Protein AF-A0A0D2LRE1-F1 (afdb_monomer_lite)

InterPro domains:
  IPR004713 Calcium/proton exchanger [PTHR31503] (77-228)
  IPR004837 Sodium/calcium exchanger membrane region [PF01699] (105-220)
  IPR044880 NCX, central ion-binding domain superfamily [G3DSA:1.20.1420.30] (133-229)

Organism: NCBI:txid145388

Radius of gyration: 28.8 Å; chains: 1; bounding box: 74×48×100 Å

Foldseek 3Di:
DPVVVVVVVVVVVVVVVVVVVVPDPDDDDDDDDDDDDDDDDDDDDDDDDDDDDDDDDDDDPDDDDPDPCVVVVLVCLQVVDPLNVLCVLVVVLVVCVVVVVDDVSNVVSVVSNVVSVLVSQLVVLCVVLVVPDPPVSVVSCVDSNCVVLVVVLVVCVVVVNVVVNVVVVVVVLCCVVCVVVVVCCVVVVVVDVDDDDDPVVVVVVVVVSVVVVCVVCVVVVVVVVVVPPPPVPPPPPPD

pLDDT: mean 72.5, std 24.4, range [23.73, 97.69]

Sequence (239 aa):
MSRRAEVATRSKAAAIHEMLVAKTPGRASLDGPERESLLPDASFESSRRDGGGGGGGSGGGGKWIAPASDLAGSWTILRSSWLNLLIFAAPLGLAAESLGWGPSATFVLNLCALVPLALLLGCVTEDLSLRLGQIVGGLLNATFGNVVEIILSIAALQKGLYQVVSTSLLGSVLSNMLMVLGMSFFLGGIKFKTLRFNSLASQSSVSLLLLSAISIVLPTAALHLSMGGPDAEHLSNDK

Structure (mmCIF, N/CA/C/O backbone):
data_AF-A0A0D2LRE1-F1
#
_entry.id   AF-A0A0D2LRE1-F1
#
loop_
_atom_site.group_PDB
_atom_site.id
_atom_site.type_symbol
_atom_site.label_atom_id
_atom_site.label_alt_id
_atom_site.label_comp_id
_atom_site.label_asym_id
_atom_site.label_entity_id
_atom_site.label_seq_id
_atom_site.pdbx_PDB_ins_code
_atom_site.Cartn_x
_atom_site.Cartn_y
_atom_site.Cartn_z
_atom_site.occupancy
_atom_site.B_iso_or_equiv
_atom_site.auth_seq_id
_atom_site.auth_comp_id
_atom_site.auth_asym_id
_atom_site.auth_atom_id
_atom_site.pdbx_PDB_model_num
ATOM 1 N N . MET A 1 1 ? -21.643 0.730 -48.386 1.00 54.06 1 MET A N 1
ATOM 2 C CA . MET A 1 1 ? -20.894 1.261 -47.219 1.00 54.06 1 MET A CA 1
ATOM 3 C C . MET A 1 1 ? -20.015 0.235 -46.481 1.00 54.06 1 MET A C 1
ATOM 5 O O . MET A 1 1 ? -19.292 0.643 -45.588 1.00 54.06 1 MET A O 1
ATOM 9 N N . SER A 1 2 ? -19.971 -1.051 -46.867 1.00 58.06 2 SER A N 1
ATOM 10 C CA . SER A 1 2 ? -19.213 -2.082 -46.122 1.00 58.06 2 SER A CA 1
ATOM 11 C C . SER A 1 2 ? -17.733 -2.253 -46.547 1.00 58.06 2 SER A C 1
ATOM 13 O O . SER A 1 2 ? -16.886 -2.551 -45.714 1.00 58.06 2 SER A O 1
ATOM 15 N N . ARG A 1 3 ? -17.353 -1.932 -47.796 1.00 46.12 3 ARG A N 1
ATOM 16 C CA . ARG A 1 3 ? -15.976 -2.164 -48.297 1.00 46.12 3 ARG A CA 1
ATOM 17 C C . ARG A 1 3 ? -14.900 -1.176 -47.811 1.00 46.12 3 ARG A C 1
ATOM 19 O O . ARG A 1 3 ? -13.722 -1.486 -47.905 1.00 46.12 3 ARG A O 1
ATOM 26 N N . ARG A 1 4 ? -15.261 0.005 -47.288 1.00 46.66 4 ARG A N 1
ATOM 27 C CA . ARG A 1 4 ? -14.275 0.994 -46.787 1.00 46.66 4 ARG A CA 1
ATOM 28 C C . ARG A 1 4 ? -13.833 0.732 -45.340 1.00 46.66 4 ARG A C 1
ATOM 30 O O . ARG A 1 4 ? -12.699 1.045 -44.998 1.00 46.66 4 ARG A O 1
ATOM 37 N N . ALA A 1 5 ? -14.688 0.119 -44.520 1.00 46.44 5 ALA A N 1
ATOM 38 C CA . ALA A 1 5 ? -14.347 -0.242 -43.142 1.00 46.44 5 ALA A CA 1
ATOM 39 C C . ALA A 1 5 ? -13.385 -1.444 -43.078 1.00 46.44 5 ALA A C 1
ATOM 41 O O . ALA A 1 5 ? -12.496 -1.477 -42.228 1.00 46.44 5 ALA A O 1
ATOM 42 N N . GLU A 1 6 ? -13.512 -2.384 -44.020 1.00 48.62 6 GLU A N 1
ATOM 43 C CA . GLU A 1 6 ? -12.670 -3.585 -44.098 1.00 48.62 6 GLU A CA 1
ATOM 44 C C . GLU A 1 6 ? -11.233 -3.274 -44.569 1.00 48.62 6 GLU A C 1
ATOM 46 O O . GLU A 1 6 ? -10.265 -3.872 -44.102 1.00 48.62 6 GLU A O 1
ATOM 51 N N . VAL A 1 7 ? -11.062 -2.269 -45.437 1.00 54.00 7 VAL A N 1
ATOM 52 C CA . VAL A 1 7 ?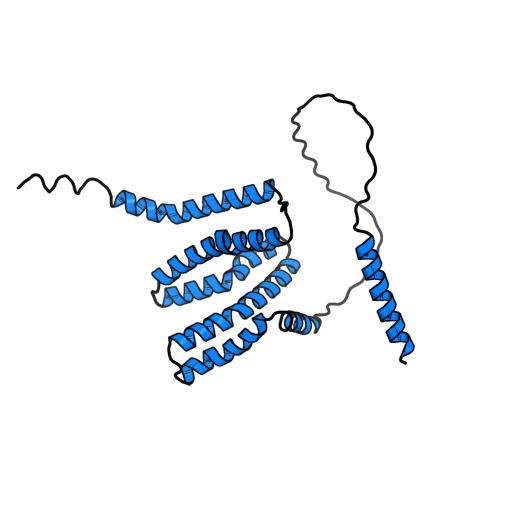 -9.735 -1.828 -45.910 1.00 54.00 7 VAL A CA 1
ATOM 53 C C . VAL A 1 7 ? -8.958 -1.093 -44.806 1.00 54.00 7 VAL A C 1
ATOM 55 O O . VAL A 1 7 ? -7.748 -1.279 -44.673 1.00 54.00 7 VAL A O 1
ATOM 58 N N . ALA A 1 8 ? -9.642 -0.334 -43.942 1.00 48.78 8 ALA A N 1
ATOM 59 C CA . ALA A 1 8 ? -9.010 0.364 -42.818 1.00 48.78 8 ALA A CA 1
ATOM 60 C C . ALA A 1 8 ? -8.568 -0.583 -41.684 1.00 48.78 8 ALA A C 1
ATOM 62 O O . ALA A 1 8 ? -7.551 -0.340 -41.032 1.00 48.78 8 ALA A O 1
ATOM 63 N N . THR A 1 9 ? -9.292 -1.686 -41.461 1.00 52.41 9 THR A N 1
ATOM 64 C CA . THR A 1 9 ? -8.921 -2.707 -40.462 1.00 52.41 9 THR A CA 1
ATOM 65 C C . THR A 1 9 ? -7.754 -3.572 -40.938 1.00 52.41 9 THR A C 1
ATOM 67 O O . THR A 1 9 ? -6.845 -3.843 -40.153 1.00 52.41 9 THR A O 1
ATOM 70 N N . ARG A 1 10 ? -7.698 -3.916 -42.233 1.00 53.25 10 ARG A N 1
ATOM 71 C CA . ARG A 1 10 ? -6.556 -4.646 -42.817 1.00 53.25 10 ARG A CA 1
ATOM 72 C C . ARG A 1 10 ? -5.263 -3.822 -42.827 1.00 53.25 10 ARG A C 1
ATOM 74 O O . ARG A 1 10 ? -4.203 -4.361 -42.524 1.00 53.25 10 ARG A O 1
ATOM 81 N N . SER A 1 11 ? -5.349 -2.512 -43.075 1.00 47.56 11 SER A N 1
ATOM 82 C CA . SER A 1 11 ? -4.177 -1.621 -43.056 1.00 47.56 11 SER A CA 1
ATOM 83 C C . SER A 1 11 ? -3.563 -1.460 -41.660 1.00 47.56 11 SER A C 1
ATOM 85 O O . SER A 1 11 ? -2.346 -1.336 -41.546 1.00 47.56 11 SER A O 1
ATOM 87 N N . LYS A 1 12 ? -4.376 -1.495 -40.592 1.00 51.44 12 LYS A N 1
ATOM 88 C CA . LYS A 1 12 ? -3.869 -1.448 -39.209 1.00 51.44 12 LYS A CA 1
ATOM 89 C C . LYS A 1 12 ? -3.231 -2.769 -38.770 1.00 51.44 12 LYS A C 1
ATOM 91 O O . LYS A 1 12 ? -2.223 -2.738 -38.075 1.00 51.44 12 LYS A O 1
ATOM 96 N N . ALA A 1 13 ? -3.764 -3.913 -39.203 1.00 50.19 13 ALA A N 1
ATOM 97 C CA . ALA A 1 13 ? -3.186 -5.222 -38.885 1.00 50.19 13 ALA A CA 1
ATOM 98 C C . ALA A 1 13 ? -1.820 -5.449 -39.567 1.00 50.19 13 ALA A C 1
ATOM 100 O O . ALA A 1 13 ? -0.909 -5.990 -38.943 1.00 50.19 13 ALA A O 1
ATOM 101 N N . ALA A 1 14 ? -1.646 -4.971 -40.806 1.00 51.38 14 ALA A N 1
ATOM 102 C CA . ALA A 1 14 ? -0.373 -5.060 -41.527 1.00 51.38 14 ALA A CA 1
ATOM 103 C C . ALA A 1 14 ? 0.741 -4.211 -40.880 1.00 51.38 14 ALA A C 1
ATOM 105 O O . ALA A 1 14 ? 1.868 -4.681 -40.742 1.00 51.38 14 ALA A O 1
ATOM 106 N N . ALA A 1 15 ? 0.413 -3.005 -40.399 1.00 53.16 15 ALA A N 1
ATOM 107 C CA . ALA A 1 15 ? 1.371 -2.132 -39.714 1.00 53.16 15 ALA A CA 1
ATOM 108 C C . ALA A 1 15 ? 1.849 -2.711 -38.367 1.00 53.16 15 ALA A C 1
ATOM 110 O O . ALA A 1 15 ? 3.010 -2.555 -37.994 1.00 53.16 15 ALA A O 1
ATOM 111 N N . ILE A 1 16 ? 0.975 -3.429 -37.653 1.00 55.78 16 ILE A N 1
ATOM 112 C CA . ILE A 1 16 ? 1.329 -4.084 -36.385 1.00 55.78 16 ILE A CA 1
ATOM 113 C C . ILE A 1 16 ? 2.232 -5.305 -36.631 1.00 55.78 16 ILE A C 1
ATOM 115 O O . ILE A 1 16 ? 3.150 -5.546 -35.849 1.00 55.78 16 ILE A O 1
ATOM 119 N N . HIS A 1 17 ? 2.034 -6.039 -37.732 1.00 58.31 17 HIS A N 1
ATOM 120 C CA . HIS A 1 17 ? 2.893 -7.170 -38.093 1.00 58.31 17 HIS A CA 1
ATOM 121 C C . HIS A 1 17 ? 4.302 -6.723 -38.529 1.00 58.31 17 HIS A C 1
ATOM 123 O O . HIS A 1 17 ? 5.285 -7.327 -38.107 1.00 58.31 17 HIS A O 1
ATOM 129 N N . GLU A 1 18 ? 4.434 -5.629 -39.291 1.00 55.00 18 GLU A N 1
ATOM 130 C CA . GLU A 1 18 ? 5.750 -5.060 -39.637 1.00 55.00 18 GLU A CA 1
ATOM 131 C C . GLU A 1 18 ? 6.514 -4.528 -38.414 1.00 55.00 18 GLU A C 1
ATOM 133 O O . GLU A 1 18 ? 7.716 -4.773 -38.288 1.00 55.00 18 GLU A O 1
ATOM 138 N N . MET A 1 19 ? 5.833 -3.886 -37.455 1.00 50.91 19 MET A N 1
ATOM 139 C CA . MET A 1 19 ? 6.476 -3.444 -36.206 1.00 50.91 19 MET A CA 1
ATOM 140 C C . MET A 1 19 ? 6.938 -4.615 -35.322 1.00 50.91 19 MET A C 1
ATOM 142 O O . MET A 1 19 ? 7.901 -4.464 -34.569 1.00 50.91 19 MET A O 1
ATOM 146 N N . LEU A 1 20 ? 6.288 -5.780 -35.420 1.00 47.41 20 LEU A N 1
ATOM 147 C CA . LEU A 1 20 ? 6.675 -7.000 -34.701 1.00 47.41 20 LEU A CA 1
ATOM 148 C C . LEU A 1 20 ? 7.864 -7.727 -35.350 1.00 47.41 20 LEU A C 1
ATOM 150 O O . LEU A 1 20 ? 8.648 -8.347 -34.635 1.00 47.41 20 LEU A O 1
ATOM 154 N N . VAL A 1 21 ? 8.051 -7.608 -36.669 1.00 50.78 21 VAL A N 1
ATOM 155 C CA . VAL A 1 21 ? 9.192 -8.202 -37.394 1.00 50.78 21 VAL A CA 1
ATOM 156 C C . VAL A 1 21 ? 10.445 -7.315 -37.319 1.00 50.78 21 VAL A C 1
ATOM 158 O O . VAL A 1 21 ? 11.560 -7.830 -37.209 1.00 50.78 21 VAL A O 1
ATOM 161 N N . ALA A 1 22 ? 10.285 -5.987 -37.264 1.00 45.03 22 ALA A N 1
ATOM 162 C CA . ALA A 1 22 ? 11.393 -5.026 -37.221 1.00 45.03 22 ALA A CA 1
ATOM 163 C C . ALA A 1 22 ? 12.198 -5.009 -35.900 1.00 45.03 22 ALA A C 1
ATOM 165 O O . ALA A 1 22 ? 13.202 -4.303 -35.803 1.00 45.03 22 ALA A O 1
ATOM 166 N N . LYS A 1 23 ? 11.807 -5.789 -34.880 1.00 47.09 23 LYS A N 1
ATOM 167 C CA . LYS A 1 23 ? 12.529 -5.888 -33.597 1.00 47.09 23 LYS A CA 1
ATOM 168 C C . LYS A 1 23 ? 13.187 -7.249 -33.385 1.00 47.09 23 LYS A C 1
ATOM 170 O O . LYS A 1 23 ? 13.091 -7.845 -32.317 1.00 47.09 23 LYS A O 1
ATOM 175 N N . THR A 1 24 ? 13.915 -7.700 -34.400 1.00 37.12 24 THR A N 1
ATOM 176 C CA . THR A 1 24 ? 14.870 -8.805 -34.275 1.00 37.12 24 THR A CA 1
ATOM 177 C C . THR A 1 24 ? 16.264 -8.234 -34.538 1.00 37.12 24 THR A C 1
ATOM 179 O O . THR A 1 24 ? 16.557 -7.914 -35.688 1.00 37.12 24 THR A O 1
ATOM 182 N N . PRO A 1 25 ? 17.128 -8.019 -33.525 1.00 38.75 25 PRO A N 1
ATOM 183 C CA . PRO A 1 25 ? 18.484 -7.559 -33.794 1.00 38.75 25 PRO A CA 1
ATOM 184 C C . PRO A 1 25 ? 19.226 -8.667 -34.546 1.00 38.75 25 PRO A C 1
ATOM 186 O O . PRO A 1 25 ? 19.403 -9.778 -34.041 1.00 38.75 25 PRO A O 1
ATOM 189 N N . GLY A 1 26 ? 19.592 -8.363 -35.790 1.00 34.22 26 GLY A N 1
ATOM 190 C CA . GLY A 1 26 ? 20.323 -9.253 -36.675 1.00 34.22 26 GLY A CA 1
ATOM 191 C C . GLY A 1 26 ? 21.676 -9.646 -36.090 1.00 34.22 26 GLY A C 1
ATOM 192 O O . GLY A 1 26 ? 22.447 -8.810 -35.623 1.00 34.22 26 GLY A O 1
ATOM 193 N N . ARG A 1 27 ? 21.952 -10.950 -36.153 1.00 37.53 27 ARG A N 1
ATOM 194 C CA . ARG A 1 27 ? 23.297 -11.525 -36.127 1.00 37.53 27 ARG A CA 1
ATOM 195 C C . ARG A 1 27 ? 24.083 -11.025 -37.346 1.00 37.53 27 ARG A C 1
ATOM 197 O O . ARG A 1 27 ? 23.666 -11.286 -38.469 1.00 37.53 27 ARG A O 1
ATOM 204 N N . ALA A 1 28 ? 25.231 -10.406 -37.107 1.00 36.97 28 ALA A N 1
ATOM 205 C CA . ALA A 1 28 ? 26.373 -10.335 -38.022 1.00 36.97 28 ALA A CA 1
ATOM 206 C C . ALA A 1 28 ? 27.621 -10.312 -37.119 1.00 36.97 28 ALA A C 1
ATOM 208 O O . ALA A 1 28 ? 27.730 -9.445 -36.260 1.00 36.97 28 ALA A O 1
ATOM 209 N N . SER A 1 29 ? 28.324 -11.436 -36.987 1.00 32.97 29 SER A N 1
ATOM 210 C CA . SER A 1 29 ? 29.510 -11.829 -37.771 1.00 32.97 29 SER A CA 1
ATOM 211 C C . SER A 1 29 ? 30.800 -11.405 -37.062 1.00 32.97 29 SER A C 1
ATOM 213 O O . SER A 1 29 ? 31.006 -10.239 -36.750 1.00 32.97 29 SER A O 1
ATOM 215 N N . LEU A 1 30 ? 31.598 -12.422 -36.743 1.00 41.44 30 LEU A N 1
ATOM 216 C CA . LEU A 1 30 ? 32.921 -12.388 -36.122 1.00 41.44 30 LEU A CA 1
ATOM 217 C C . LEU A 1 30 ? 33.963 -11.822 -37.104 1.00 41.44 30 LEU A C 1
ATOM 219 O O . LEU A 1 30 ? 33.781 -12.021 -38.300 1.00 41.44 30 LEU A O 1
ATOM 223 N N . ASP A 1 31 ? 34.996 -11.148 -36.571 1.00 33.28 31 ASP A N 1
ATOM 224 C CA . ASP A 1 31 ? 36.405 -11.038 -37.038 1.00 33.28 31 ASP A CA 1
ATOM 225 C C . ASP A 1 31 ? 36.978 -9.685 -36.554 1.00 33.28 31 ASP A C 1
ATOM 227 O O . ASP A 1 31 ? 36.575 -8.628 -37.021 1.00 33.28 31 ASP A O 1
ATOM 231 N N . GLY A 1 32 ? 37.763 -9.616 -35.476 1.00 33.47 32 GLY A N 1
ATOM 232 C CA . GLY A 1 32 ? 39.215 -9.839 -35.441 1.00 33.47 32 GLY A CA 1
ATOM 233 C C . GLY A 1 32 ? 39.856 -8.911 -34.373 1.00 33.47 32 GLY A C 1
ATOM 234 O O . GLY A 1 32 ? 39.153 -8.043 -33.851 1.00 33.47 32 GLY A O 1
ATOM 235 N N . PRO A 1 33 ? 41.131 -9.104 -33.973 1.00 46.62 33 PRO A N 1
ATOM 236 C CA . PRO A 1 33 ? 41.619 -8.729 -32.642 1.00 46.62 33 PRO A CA 1
ATOM 237 C C . PRO A 1 33 ? 42.631 -7.574 -32.649 1.00 46.62 33 PRO A C 1
ATOM 239 O O . PRO A 1 33 ? 43.673 -7.721 -33.266 1.00 46.62 33 PRO A O 1
ATOM 242 N N . GLU A 1 34 ? 42.419 -6.517 -31.858 1.00 42.66 34 GLU A N 1
ATOM 243 C CA . GLU A 1 34 ? 43.511 -5.672 -31.339 1.00 42.66 34 GLU A CA 1
ATOM 244 C C . GLU A 1 34 ? 43.190 -5.181 -29.914 1.00 42.66 34 GLU A C 1
ATOM 246 O O . GLU A 1 34 ? 42.139 -4.601 -29.639 1.00 42.66 34 GLU A O 1
ATOM 251 N N . ARG A 1 35 ? 44.110 -5.492 -28.990 1.00 37.88 35 ARG A N 1
ATOM 252 C CA . ARG A 1 35 ? 44.290 -4.846 -27.678 1.00 37.88 35 ARG A CA 1
ATOM 253 C C . ARG A 1 35 ? 44.966 -3.488 -27.941 1.00 37.88 35 ARG A C 1
ATOM 255 O O . ARG A 1 35 ? 45.629 -3.347 -28.956 1.00 37.88 35 ARG A O 1
ATOM 262 N N . GLU A 1 36 ? 44.847 -2.443 -27.128 1.00 33.84 36 GLU A N 1
ATOM 263 C CA . GLU A 1 36 ? 45.646 -2.215 -25.909 1.00 33.84 36 GLU A CA 1
ATOM 264 C C . GLU A 1 36 ? 45.461 -0.711 -25.583 1.00 33.84 36 GLU A C 1
ATOM 266 O O . GLU A 1 36 ? 45.739 0.132 -26.425 1.00 33.84 36 GLU A O 1
ATOM 271 N N . SER A 1 37 ? 44.854 -0.283 -24.473 1.00 28.67 37 SER A N 1
ATOM 272 C CA . SER A 1 37 ? 45.519 0.146 -23.224 1.00 28.67 37 SER A CA 1
ATOM 273 C C . SER A 1 37 ? 45.102 1.574 -22.832 1.00 28.67 37 SER A C 1
ATOM 275 O O . SER A 1 37 ? 44.737 2.367 -23.692 1.00 28.67 37 SER A O 1
ATOM 277 N N . LEU A 1 38 ? 45.233 1.865 -21.529 1.00 30.72 38 LEU A N 1
ATOM 278 C CA . LEU A 1 38 ? 45.253 3.185 -20.870 1.00 30.72 38 LEU A CA 1
ATOM 279 C C . LEU A 1 38 ? 43.901 3.754 -20.385 1.00 30.72 38 LEU A C 1
ATOM 281 O O . LEU A 1 38 ? 43.233 4.546 -21.038 1.00 30.72 38 LEU A O 1
ATOM 285 N N . LEU A 1 39 ? 43.553 3.380 -19.149 1.00 32.56 39 LEU A N 1
ATOM 286 C CA . LEU A 1 39 ? 42.892 4.270 -18.179 1.00 32.56 39 LEU A CA 1
ATOM 287 C C . LEU A 1 39 ? 43.948 5.219 -17.564 1.00 32.56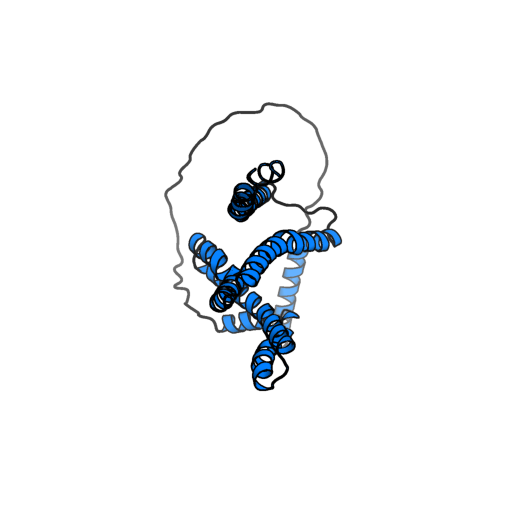 39 LEU A C 1
ATOM 289 O O . LEU A 1 39 ? 45.132 4.885 -17.651 1.00 32.56 39 LEU A O 1
ATOM 293 N N . PRO A 1 40 ? 43.582 6.216 -16.733 1.00 43.84 40 PRO A N 1
ATOM 294 C CA . PRO A 1 40 ? 42.375 7.056 -16.674 1.00 43.84 40 PRO A CA 1
ATOM 295 C C . PRO A 1 40 ? 42.751 8.557 -16.759 1.00 43.84 40 PRO A C 1
ATOM 297 O O . PRO A 1 40 ? 43.894 8.901 -16.497 1.00 43.84 40 PRO A O 1
ATOM 300 N N . ASP A 1 41 ? 41.807 9.471 -17.005 1.00 30.31 41 ASP A N 1
ATOM 301 C CA . ASP A 1 41 ? 41.984 10.834 -16.486 1.00 30.31 41 ASP A CA 1
ATOM 302 C C . ASP A 1 41 ? 40.667 11.537 -16.178 1.00 30.31 41 ASP A C 1
ATOM 304 O O . ASP A 1 41 ? 39.683 11.488 -16.918 1.00 30.31 41 ASP A O 1
ATOM 308 N N . ALA A 1 42 ? 40.675 12.153 -15.004 1.00 37.50 42 ALA A N 1
ATOM 309 C CA . ALA A 1 42 ? 39.622 12.977 -14.471 1.00 37.50 42 ALA A CA 1
ATOM 310 C C . ALA A 1 42 ? 39.690 14.368 -15.108 1.00 37.50 42 ALA A C 1
ATOM 312 O O . ALA A 1 42 ? 40.644 15.109 -14.891 1.00 37.50 42 ALA A O 1
ATOM 313 N N . SER A 1 43 ? 38.626 14.773 -15.791 1.00 28.33 43 SER A N 1
ATOM 314 C CA . SER A 1 43 ? 38.319 16.187 -15.980 1.00 28.33 43 SER A CA 1
ATOM 315 C C . SER A 1 43 ? 36.815 16.408 -15.869 1.00 28.33 43 SER A C 1
ATOM 317 O O . SER A 1 43 ? 35.996 16.064 -16.717 1.00 28.33 43 SER A O 1
ATOM 319 N N . PHE A 1 44 ? 36.466 16.975 -14.722 1.00 30.92 44 PHE A N 1
ATOM 320 C CA . PHE A 1 44 ? 35.251 17.726 -14.491 1.00 30.92 44 PHE A CA 1
ATOM 321 C C . PHE A 1 44 ? 35.208 18.878 -15.503 1.00 30.92 44 PHE A C 1
ATOM 323 O O . PHE A 1 44 ? 35.905 19.873 -15.332 1.00 30.92 44 PHE A O 1
ATOM 330 N N . GLU A 1 45 ? 34.395 18.751 -16.549 1.00 30.89 45 GLU A N 1
ATOM 331 C CA . GLU A 1 45 ? 34.043 19.878 -17.412 1.00 30.89 45 GLU A CA 1
ATOM 332 C C . GLU A 1 45 ? 32.531 20.084 -17.425 1.00 30.89 45 GLU A C 1
ATOM 334 O O . GLU A 1 45 ? 31.742 19.387 -18.062 1.00 30.89 45 GLU A O 1
ATOM 339 N N . SER A 1 46 ? 32.147 21.111 -16.673 1.00 32.03 46 SER A N 1
ATOM 340 C CA . SER A 1 46 ? 30.888 21.819 -16.788 1.00 32.03 46 SER A CA 1
ATOM 341 C C . SER A 1 46 ? 30.725 22.375 -18.202 1.00 32.03 46 SER A C 1
ATOM 343 O O . SER A 1 46 ? 31.506 23.223 -18.630 1.00 32.03 46 SER A O 1
ATOM 345 N N . SER A 1 47 ? 29.660 21.991 -18.897 1.00 32.38 47 SER A N 1
ATOM 346 C CA . SER A 1 47 ? 29.197 22.723 -20.076 1.00 32.38 47 SER A CA 1
ATOM 347 C C . SER A 1 47 ? 27.721 23.056 -19.932 1.00 32.38 47 SER A C 1
ATOM 349 O O . SER A 1 47 ? 26.835 22.271 -20.262 1.00 32.38 47 SER A O 1
ATOM 351 N N . ARG A 1 48 ? 27.482 24.278 -19.439 1.00 34.25 48 ARG A N 1
ATOM 352 C CA . ARG A 1 48 ? 26.296 25.070 -19.773 1.00 34.25 48 ARG A CA 1
ATOM 353 C C . ARG A 1 48 ? 26.196 25.159 -21.299 1.00 34.25 48 ARG A C 1
ATOM 355 O O . ARG A 1 48 ? 27.145 25.596 -21.945 1.00 34.25 48 ARG A O 1
ATOM 362 N N . ARG A 1 49 ? 25.037 24.826 -21.860 1.00 32.41 49 ARG A N 1
ATOM 363 C CA . ARG A 1 49 ? 24.612 25.323 -23.174 1.00 32.41 49 ARG A CA 1
ATOM 364 C C . ARG A 1 49 ? 23.207 25.892 -23.047 1.00 32.41 49 ARG A C 1
ATOM 366 O O . ARG A 1 49 ? 22.225 25.171 -23.168 1.00 32.41 49 ARG A O 1
ATOM 373 N N . ASP A 1 50 ? 23.169 27.195 -22.802 1.00 30.27 50 ASP A N 1
ATOM 374 C CA . ASP A 1 50 ? 22.057 28.059 -23.176 1.00 30.27 50 ASP A CA 1
ATOM 375 C C . ASP A 1 50 ? 22.273 28.557 -24.611 1.00 30.27 50 ASP A C 1
ATOM 377 O O . ASP A 1 50 ? 23.392 28.907 -24.989 1.00 30.27 50 ASP A O 1
ATOM 381 N N . GLY A 1 51 ? 21.174 28.672 -25.361 1.00 27.09 51 GLY A N 1
ATOM 382 C CA . GLY A 1 51 ? 20.934 29.871 -26.167 1.00 27.09 51 GLY A CA 1
ATOM 383 C C . GLY A 1 51 ? 21.098 29.796 -27.689 1.00 27.09 51 GLY A C 1
ATOM 384 O O . GLY A 1 51 ? 22.121 30.213 -28.213 1.00 27.09 51 GLY A O 1
ATOM 385 N N . GLY A 1 52 ? 19.992 29.459 -28.371 1.00 24.80 52 GLY A N 1
ATOM 386 C CA . GLY A 1 52 ? 19.529 30.126 -29.607 1.00 24.80 52 GLY A CA 1
ATOM 387 C C . GLY A 1 52 ? 20.081 29.604 -30.944 1.00 24.80 52 GLY A C 1
ATOM 388 O O . GLY A 1 52 ? 21.270 29.379 -31.087 1.00 24.80 52 GLY A O 1
ATOM 389 N N . GLY A 1 53 ? 19.295 29.420 -32.007 1.00 24.06 53 GLY A N 1
ATOM 390 C CA . GLY A 1 53 ? 17.877 29.691 -32.237 1.00 24.06 53 GLY A CA 1
ATOM 391 C C . GLY A 1 53 ? 17.554 29.686 -33.745 1.00 24.06 53 GLY A C 1
ATOM 392 O O . GLY A 1 53 ? 18.431 29.943 -34.562 1.00 24.06 53 GLY A O 1
ATOM 393 N N . GLY A 1 54 ? 16.275 29.447 -34.074 1.00 24.08 54 GLY A N 1
ATOM 394 C CA . GLY A 1 54 ? 15.617 29.810 -35.346 1.00 24.08 54 GLY A CA 1
ATOM 395 C C . GLY A 1 54 ? 15.478 28.679 -36.382 1.00 24.08 54 GLY A C 1
ATOM 396 O O . GLY A 1 54 ? 16.469 28.093 -36.782 1.00 24.08 54 GLY A O 1
ATOM 397 N N . GLY A 1 55 ? 14.295 28.331 -36.902 1.00 23.73 55 GLY A N 1
ATOM 398 C CA . GLY A 1 55 ? 12.953 28.892 -36.724 1.00 23.73 55 GLY A CA 1
ATOM 399 C C . GLY A 1 55 ? 11.946 28.327 -37.748 1.00 23.73 55 GLY A C 1
ATOM 400 O O . GLY A 1 55 ? 12.339 27.797 -38.783 1.00 23.73 55 GLY A O 1
ATOM 401 N N . GLY A 1 56 ? 10.650 28.494 -37.441 1.00 24.88 56 GLY A N 1
ATOM 402 C CA . GLY A 1 56 ? 9.490 28.286 -38.328 1.00 24.88 56 GLY A CA 1
ATOM 403 C C . GLY A 1 56 ? 8.712 26.999 -38.013 1.00 24.88 56 GLY A C 1
ATOM 404 O O . GLY A 1 56 ? 9.215 25.912 -38.232 1.00 24.88 56 GLY A O 1
ATOM 405 N N . GLY A 1 57 ? 7.490 26.982 -37.480 1.00 25.45 57 GLY A N 1
ATOM 406 C CA . GLY A 1 57 ? 6.433 27.986 -37.466 1.00 25.45 57 GLY A CA 1
ATOM 407 C C . GLY A 1 57 ? 5.151 27.343 -38.001 1.00 25.45 57 GLY A C 1
ATOM 408 O O . GLY A 1 57 ? 4.882 27.404 -39.193 1.00 25.45 57 GLY A O 1
ATOM 409 N N . SER A 1 58 ? 4.351 26.731 -37.126 1.00 26.44 58 SER A N 1
ATOM 410 C CA . SER A 1 58 ? 2.917 26.551 -37.369 1.00 26.44 58 SER A CA 1
ATOM 411 C C . SER A 1 58 ? 2.192 26.661 -36.038 1.00 26.44 58 SER A C 1
ATOM 413 O O . SER A 1 58 ? 2.186 25.746 -35.215 1.00 26.44 58 SER A O 1
ATOM 415 N N . GLY A 1 59 ? 1.651 27.855 -35.807 1.00 31.25 59 GLY A N 1
ATOM 416 C CA . GLY A 1 59 ? 0.702 28.102 -34.743 1.00 31.25 59 GLY A CA 1
ATOM 417 C C . GLY A 1 59 ? -0.541 27.257 -34.982 1.00 31.25 59 GLY A C 1
ATOM 418 O O . GLY A 1 59 ? -1.275 27.463 -35.942 1.00 31.25 59 GLY A O 1
ATOM 419 N N . GLY A 1 60 ? -0.778 26.321 -34.076 1.00 27.47 60 GLY A N 1
ATOM 420 C CA . GLY A 1 60 ? -2.073 25.702 -33.884 1.00 27.47 60 GLY A CA 1
ATOM 421 C C . GLY A 1 60 ? -2.492 25.977 -32.455 1.00 27.47 60 GLY A C 1
ATOM 422 O O . GLY A 1 60 ? -2.012 25.312 -31.542 1.00 27.47 60 GLY A O 1
ATOM 423 N N . GLY A 1 61 ? -3.386 26.948 -32.259 1.00 31.88 61 GLY A N 1
ATOM 424 C CA . GLY A 1 61 ? -4.249 26.998 -31.082 1.00 31.88 61 GLY A CA 1
ATOM 425 C C . GLY A 1 61 ? -5.046 25.696 -31.027 1.00 31.88 61 GLY A C 1
ATOM 426 O O . GLY A 1 61 ? -6.130 25.578 -31.591 1.00 31.88 61 GLY A O 1
ATOM 427 N N . GLY A 1 62 ? -4.443 24.672 -30.435 1.00 30.22 62 GLY A N 1
ATOM 428 C CA . GLY A 1 62 ? -4.885 23.289 -30.510 1.00 30.22 62 GLY A CA 1
ATOM 429 C C . GLY A 1 62 ? -5.809 22.942 -29.361 1.00 30.22 62 GLY A C 1
ATOM 430 O O . GLY A 1 62 ? -5.443 22.153 -28.506 1.00 30.22 62 GLY A O 1
ATOM 431 N N . LYS A 1 63 ? -6.987 23.570 -29.362 1.00 33.28 63 LYS A N 1
ATOM 432 C CA . LYS A 1 63 ? -8.255 23.023 -28.869 1.00 33.28 63 LYS A CA 1
ATOM 433 C C . LYS A 1 63 ? -8.160 22.218 -27.564 1.00 33.28 63 LYS A C 1
ATOM 4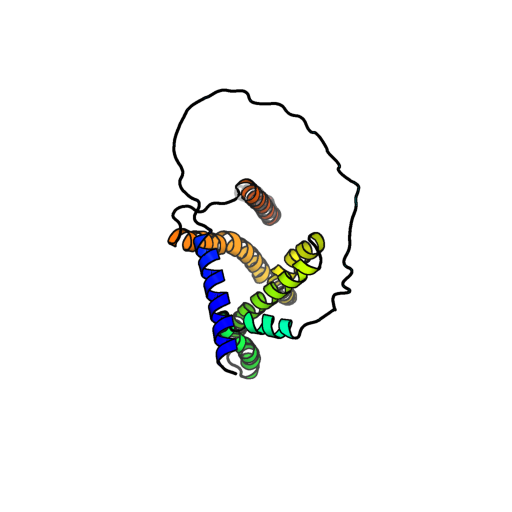35 O O . LYS A 1 63 ? -7.972 21.006 -27.561 1.00 33.28 63 LYS A O 1
ATOM 440 N N . TRP A 1 64 ? -8.422 22.920 -26.466 1.00 50.38 64 TRP A N 1
ATOM 441 C CA . TRP A 1 64 ? -8.941 22.357 -25.226 1.00 50.38 64 TRP A CA 1
ATOM 442 C C . TRP A 1 64 ? -10.124 21.438 -25.541 1.00 50.38 64 TRP A C 1
ATOM 444 O O . TRP A 1 64 ? -11.237 21.892 -25.799 1.00 50.38 64 TRP A O 1
ATOM 454 N N . ILE A 1 65 ? -9.870 20.139 -25.567 1.00 42.06 65 ILE A N 1
ATOM 455 C CA . ILE A 1 65 ? -10.909 19.126 -25.509 1.00 42.06 65 ILE A CA 1
ATOM 456 C C . ILE A 1 65 ? -10.675 18.475 -24.155 1.00 42.06 65 ILE A C 1
ATOM 458 O O . ILE A 1 65 ? -9.777 17.651 -24.032 1.00 42.06 65 ILE A O 1
ATOM 462 N N . ALA A 1 66 ? -11.431 18.873 -23.130 1.00 51.97 66 ALA A N 1
ATOM 463 C CA . ALA A 1 66 ? -11.732 17.938 -22.053 1.00 51.97 66 ALA A CA 1
ATOM 464 C C . ALA A 1 66 ? -12.548 16.834 -22.731 1.00 51.97 66 ALA A C 1
ATOM 466 O O . ALA A 1 66 ? -13.689 17.101 -23.127 1.00 51.97 66 ALA A O 1
ATOM 467 N N . PRO A 1 67 ? -11.978 15.661 -23.044 1.00 45.75 67 PRO A N 1
ATOM 468 C CA . PRO A 1 67 ? -12.699 14.738 -23.875 1.00 45.75 67 PRO A CA 1
ATOM 469 C C . PRO A 1 67 ? -13.548 13.876 -22.950 1.00 45.75 67 PRO A C 1
ATOM 471 O O . PRO A 1 67 ? -13.090 13.354 -21.936 1.00 45.75 67 PRO A O 1
ATOM 474 N N . ALA A 1 68 ? -14.776 13.610 -23.375 1.00 43.34 68 ALA A N 1
ATOM 475 C CA . ALA A 1 68 ? -15.595 12.511 -22.870 1.00 43.34 68 ALA A CA 1
ATOM 476 C C . ALA A 1 68 ? -14.893 11.123 -22.957 1.00 43.34 68 ALA A C 1
ATOM 478 O O . ALA A 1 68 ? -15.497 10.102 -22.640 1.00 43.34 68 ALA A O 1
ATOM 479 N N . SER A 1 69 ? -13.617 11.068 -23.371 1.00 52.88 69 SER A N 1
ATOM 480 C CA . SER A 1 69 ? -12.737 9.907 -23.334 1.00 52.88 69 SER A CA 1
ATOM 481 C C . SER A 1 69 ? -12.092 9.633 -21.971 1.00 52.88 69 SER A C 1
ATOM 483 O O . SER A 1 69 ? -11.581 8.534 -21.818 1.00 52.88 69 SER A O 1
ATOM 485 N N . ASP A 1 70 ? -12.125 10.538 -20.984 1.00 57.22 70 ASP A N 1
ATOM 486 C CA . ASP A 1 70 ? -11.623 10.223 -19.625 1.00 57.22 70 ASP A CA 1
ATOM 487 C C . ASP A 1 70 ? -12.573 9.278 -18.871 1.00 57.22 70 ASP A C 1
ATOM 489 O O . ASP A 1 70 ? -12.137 8.394 -18.134 1.00 57.22 70 ASP A O 1
ATOM 493 N N . LEU A 1 71 ? -13.881 9.374 -19.139 1.00 54.31 71 LEU A N 1
ATOM 494 C CA . LEU A 1 71 ? -14.856 8.369 -18.705 1.00 54.31 71 LEU A CA 1
ATOM 495 C C . LEU A 1 71 ? -14.676 7.055 -19.465 1.00 54.31 71 LEU A C 1
ATOM 497 O O . LEU A 1 71 ? -14.775 5.998 -18.859 1.00 54.31 71 LEU A O 1
ATOM 501 N N . ALA A 1 72 ? -14.368 7.099 -20.765 1.00 50.00 72 ALA A N 1
ATOM 502 C CA . ALA A 1 72 ? -14.075 5.899 -21.550 1.00 50.00 72 ALA A CA 1
ATOM 503 C C . ALA A 1 72 ? -12.750 5.228 -21.130 1.00 50.00 72 ALA A C 1
ATOM 505 O O . ALA A 1 72 ? -12.666 4.003 -21.170 1.00 50.00 72 ALA A O 1
ATOM 506 N N . GLY A 1 73 ? -11.754 6.009 -20.694 1.00 53.12 73 GLY A N 1
ATOM 507 C CA . GLY A 1 73 ? -10.485 5.570 -20.102 1.00 53.12 73 GLY A CA 1
ATOM 508 C C . GLY A 1 73 ? -10.686 4.940 -18.725 1.00 53.12 73 GLY A C 1
ATOM 509 O O . GLY A 1 73 ? -10.319 3.791 -18.499 1.00 53.12 73 GLY A O 1
ATOM 510 N N . SER A 1 74 ? -11.416 5.626 -17.845 1.00 54.38 74 SER A N 1
ATOM 511 C CA . SER A 1 74 ? -11.848 5.075 -16.552 1.00 54.38 74 SER A CA 1
ATOM 512 C C . SER A 1 74 ? -12.679 3.797 -16.733 1.00 54.38 74 SER A C 1
ATOM 514 O O . SER A 1 74 ? -12.514 2.838 -15.988 1.00 54.38 74 SER A O 1
ATOM 516 N N . TRP A 1 75 ? -13.528 3.747 -17.766 1.00 49.81 75 TRP A N 1
ATOM 517 C CA . TRP A 1 75 ? -14.358 2.596 -18.139 1.00 49.81 75 TRP A CA 1
ATOM 518 C C . TRP A 1 75 ? -13.584 1.439 -18.785 1.00 49.81 75 TRP A C 1
ATOM 520 O O . TRP A 1 75 ? -14.064 0.308 -18.765 1.00 49.81 75 TRP A O 1
ATOM 530 N N . THR A 1 76 ? -12.413 1.709 -19.366 1.00 54.31 76 THR A N 1
ATOM 531 C CA . THR A 1 76 ? -11.503 0.680 -19.896 1.00 54.31 76 THR A CA 1
ATOM 532 C C . THR A 1 76 ? -10.515 0.175 -18.850 1.00 54.31 76 THR A C 1
ATOM 534 O O . THR A 1 76 ? -10.062 -0.956 -18.985 1.00 54.31 76 THR A O 1
ATOM 537 N N . ILE A 1 77 ? -10.221 0.951 -17.800 1.00 56.38 77 ILE A N 1
ATOM 538 C CA . ILE A 1 77 ? -9.481 0.502 -16.606 1.00 56.38 77 ILE A CA 1
ATOM 539 C C . ILE A 1 77 ? -10.390 -0.331 -15.694 1.00 56.38 77 ILE A C 1
ATOM 541 O O . ILE A 1 77 ? -10.037 -1.456 -15.322 1.00 56.38 77 ILE A O 1
ATOM 545 N N . LEU A 1 78 ? -11.616 0.155 -15.439 1.00 57.50 78 LEU A N 1
ATOM 546 C CA . LEU A 1 78 ? -12.737 -0.739 -15.150 1.00 57.50 78 LEU A CA 1
ATOM 547 C C . LEU A 1 78 ? -12.840 -1.757 -16.305 1.00 57.50 78 LEU A C 1
ATOM 549 O O . LEU A 1 78 ? -12.338 -1.505 -17.366 1.00 57.50 78 LEU A O 1
ATOM 553 N N . ARG A 1 79 ? -13.472 -2.917 -16.238 1.00 52.47 79 ARG A N 1
ATOM 554 C CA . ARG A 1 79 ? -13.607 -3.859 -17.381 1.00 52.47 79 ARG A CA 1
ATOM 555 C C . ARG A 1 79 ? -12.311 -4.502 -17.946 1.00 52.47 79 ARG A C 1
ATOM 557 O O . ARG A 1 79 ? -12.433 -5.602 -18.475 1.00 52.47 79 ARG A O 1
ATOM 564 N N . SER A 1 80 ? -11.108 -3.928 -17.825 1.00 53.81 80 SER A N 1
ATOM 565 C CA . SER A 1 80 ? -9.849 -4.577 -18.258 1.00 53.81 80 SER A CA 1
ATOM 566 C C . SER A 1 80 ? -9.415 -5.711 -17.322 1.00 53.81 80 SER A C 1
ATOM 568 O O . SER A 1 80 ? -8.867 -6.716 -17.772 1.00 53.81 80 SER A O 1
ATOM 570 N N . SER A 1 81 ? -9.674 -5.578 -16.019 1.00 61.66 81 SER A N 1
ATOM 571 C CA . SER A 1 81 ? -9.117 -6.472 -14.995 1.00 61.66 81 SER A CA 1
ATOM 572 C C . SER A 1 81 ? -10.186 -7.315 -14.296 1.00 61.66 81 SER A C 1
ATOM 574 O O . SER A 1 81 ? -11.265 -6.825 -13.979 1.00 61.66 81 SER A O 1
ATOM 576 N N . TRP A 1 82 ? -9.861 -8.565 -13.944 1.00 61.59 82 TRP A N 1
ATOM 577 C CA . TRP A 1 82 ? -10.705 -9.419 -13.083 1.00 61.59 82 TRP A CA 1
ATOM 578 C C . TRP A 1 82 ? -11.016 -8.776 -11.720 1.00 61.59 82 TRP A C 1
ATOM 580 O O . TRP A 1 82 ? -12.041 -9.064 -11.108 1.00 61.59 82 TRP A O 1
ATOM 590 N N . LEU A 1 83 ? -10.168 -7.843 -11.281 1.00 66.81 83 LEU A N 1
ATOM 591 C CA . LEU A 1 83 ? -10.328 -7.075 -10.046 1.00 66.81 83 LEU A CA 1
ATOM 592 C C . LEU A 1 83 ? -11.557 -6.160 -10.047 1.00 66.81 83 LEU A C 1
ATOM 594 O O . LEU A 1 83 ? -12.021 -5.755 -8.987 1.00 66.81 83 LEU A O 1
ATOM 598 N N . ASN A 1 84 ? -12.149 -5.895 -11.210 1.00 69.19 84 ASN A N 1
ATOM 599 C CA . ASN A 1 84 ? -13.362 -5.097 -11.299 1.00 69.19 84 ASN A CA 1
ATOM 600 C C . ASN A 1 84 ? -14.605 -5.771 -10.720 1.00 69.19 84 ASN A C 1
ATOM 602 O O . ASN A 1 84 ? -15.559 -5.082 -10.371 1.00 69.19 84 ASN A O 1
ATOM 606 N N . LEU A 1 85 ? -14.596 -7.100 -10.589 1.00 75.25 85 LEU A N 1
ATOM 607 C CA . LEU A 1 85 ? -15.647 -7.824 -9.873 1.00 75.25 85 LEU A CA 1
ATOM 608 C C . LEU A 1 85 ? -15.741 -7.368 -8.410 1.00 75.25 85 LEU A C 1
ATOM 610 O O . LEU A 1 85 ? -16.834 -7.333 -7.852 1.00 75.25 85 LEU A O 1
ATOM 614 N N . LEU A 1 86 ? -14.624 -6.936 -7.811 1.00 81.62 86 LEU A N 1
ATOM 615 C CA . LEU A 1 86 ? -14.605 -6.435 -6.439 1.00 81.62 86 LEU A CA 1
ATOM 616 C C . LEU A 1 86 ? -15.267 -5.055 -6.309 1.00 81.62 86 LEU A C 1
ATOM 618 O O . LEU A 1 86 ? -15.557 -4.641 -5.193 1.00 81.62 86 LEU A O 1
ATOM 622 N N . ILE A 1 87 ? -15.589 -4.355 -7.405 1.00 83.25 87 ILE A N 1
ATOM 623 C CA . ILE A 1 87 ? -16.306 -3.074 -7.312 1.00 83.25 87 ILE A CA 1
ATOM 624 C C . ILE A 1 87 ? -17.727 -3.263 -6.770 1.00 83.25 87 ILE A C 1
ATOM 626 O O . ILE A 1 87 ? -18.247 -2.391 -6.080 1.00 83.25 87 ILE A O 1
ATOM 630 N N . PHE A 1 88 ? -18.330 -4.435 -7.004 1.00 86.75 88 PHE A N 1
ATOM 631 C CA . PHE A 1 88 ? -19.609 -4.805 -6.400 1.00 86.75 88 PHE A CA 1
ATOM 632 C C . PHE A 1 88 ? -19.490 -5.024 -4.886 1.00 86.75 88 PHE A C 1
ATOM 634 O O . PHE A 1 88 ? -20.488 -4.905 -4.181 1.00 86.75 88 PHE A O 1
ATOM 641 N N . ALA A 1 89 ? -18.286 -5.266 -4.356 1.00 89.25 89 ALA A N 1
ATOM 642 C CA . ALA A 1 89 ? -18.073 -5.371 -2.917 1.00 89.25 89 ALA A CA 1
ATOM 643 C C . ALA A 1 89 ? -18.270 -4.026 -2.195 1.00 89.25 89 ALA A C 1
ATOM 645 O O . ALA A 1 89 ? -18.579 -4.036 -1.012 1.00 89.25 89 ALA A O 1
ATOM 646 N N . ALA A 1 90 ? -18.163 -2.881 -2.885 1.00 89.19 90 ALA A N 1
ATOM 647 C CA . ALA A 1 90 ? -18.371 -1.561 -2.282 1.00 89.19 90 ALA A CA 1
ATOM 648 C C . ALA A 1 90 ? -19.825 -1.329 -1.814 1.00 89.19 90 ALA A C 1
ATOM 650 O O . ALA A 1 90 ? -20.030 -1.098 -0.621 1.00 89.19 90 ALA A O 1
ATOM 651 N N . PRO A 1 91 ? -20.860 -1.438 -2.678 1.00 91.12 91 PRO A N 1
ATOM 652 C CA . PRO A 1 91 ? -22.243 -1.325 -2.218 1.00 91.12 91 PRO A CA 1
ATOM 653 C C . PRO A 1 91 ? -22.628 -2.463 -1.266 1.00 91.12 91 PRO A C 1
ATOM 655 O O . PRO A 1 91 ? -23.390 -2.231 -0.332 1.00 91.12 91 PRO A O 1
ATOM 658 N N . LEU A 1 92 ? -22.079 -3.672 -1.451 1.00 90.94 92 LEU A N 1
ATOM 659 C CA . LEU A 1 92 ? -22.313 -4.788 -0.530 1.00 90.94 92 LEU A CA 1
ATOM 660 C C . LEU A 1 92 ? -21.709 -4.535 0.857 1.00 90.94 92 LEU A C 1
ATOM 662 O O . LEU A 1 92 ? -22.343 -4.874 1.847 1.00 90.94 92 LEU A O 1
ATOM 666 N N . GLY A 1 93 ? -20.522 -3.937 0.949 1.00 90.81 93 GLY A N 1
ATOM 667 C CA . GLY A 1 93 ? -19.864 -3.612 2.216 1.00 90.81 93 GLY A CA 1
ATOM 668 C C . GLY A 1 93 ? -20.626 -2.561 3.019 1.00 90.81 93 GLY A C 1
ATOM 669 O O . GLY A 1 93 ? -20.759 -2.703 4.232 1.00 90.81 93 GLY A O 1
ATOM 670 N N . LEU A 1 94 ? -21.201 -1.564 2.338 1.00 90.56 94 LEU A N 1
ATOM 671 C CA . LEU A 1 94 ? -22.101 -0.582 2.953 1.00 90.56 94 LEU A CA 1
ATOM 672 C C . LEU A 1 94 ? -23.424 -1.227 3.391 1.00 90.56 94 LEU A C 1
ATOM 674 O O . LEU A 1 94 ? -23.904 -0.991 4.498 1.00 90.56 94 LEU A O 1
ATOM 678 N N . ALA A 1 95 ? -24.002 -2.083 2.543 1.00 92.19 95 ALA 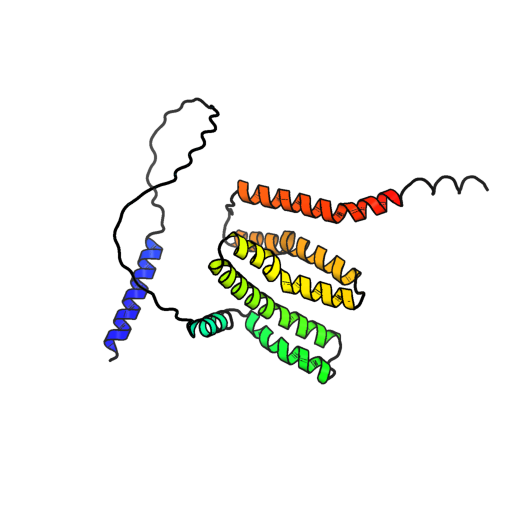A N 1
ATOM 679 C CA . ALA A 1 95 ? -25.238 -2.787 2.865 1.00 92.19 95 ALA A CA 1
ATOM 680 C C . ALA A 1 95 ? -25.055 -3.797 4.013 1.00 92.19 95 ALA A C 1
ATOM 682 O O . ALA A 1 95 ? -25.968 -3.962 4.818 1.00 92.19 95 ALA A O 1
ATOM 683 N N . ALA A 1 96 ? -23.886 -4.433 4.133 1.00 91.56 96 ALA A N 1
ATOM 684 C CA . ALA A 1 96 ? -23.590 -5.453 5.139 1.00 91.56 96 ALA A CA 1
ATOM 685 C C . ALA A 1 96 ? -23.736 -4.941 6.580 1.00 91.56 96 ALA A C 1
ATOM 687 O O . ALA A 1 96 ? -24.214 -5.680 7.442 1.00 91.56 96 ALA A O 1
ATOM 688 N N . GLU A 1 97 ? -23.379 -3.678 6.837 1.00 86.31 97 GLU A N 1
ATOM 689 C CA . GLU A 1 97 ? -23.608 -3.037 8.136 1.00 86.31 97 GLU A CA 1
ATOM 690 C C . GLU A 1 97 ? -25.108 -2.841 8.397 1.00 86.31 97 GLU A C 1
ATOM 692 O O . GLU A 1 97 ? -25.609 -3.240 9.446 1.00 86.31 97 GLU A O 1
ATOM 697 N N . SER A 1 98 ? -25.846 -2.322 7.409 1.00 88.38 98 SER A N 1
ATOM 698 C CA . SER A 1 98 ? -27.292 -2.081 7.534 1.00 88.38 98 SER A CA 1
ATOM 699 C C . SER A 1 98 ? -28.135 -3.361 7.635 1.00 88.38 98 SER A C 1
ATOM 701 O O . SER A 1 98 ? -29.183 -3.362 8.276 1.00 88.38 98 SER A O 1
ATOM 703 N N . LEU A 1 99 ? -27.677 -4.455 7.022 1.00 91.75 99 LEU A N 1
ATOM 704 C CA . LEU A 1 99 ? -28.351 -5.756 6.995 1.00 91.75 99 LEU A CA 1
ATOM 705 C C . LEU A 1 99 ? -27.877 -6.697 8.114 1.00 91.75 99 LEU A C 1
ATOM 707 O O . LEU A 1 99 ? -28.380 -7.815 8.222 1.00 91.75 99 LEU A O 1
ATOM 711 N N . GLY A 1 100 ? -26.911 -6.275 8.936 1.00 89.56 100 GLY A N 1
ATOM 712 C CA . GLY A 1 100 ? -26.449 -7.036 10.096 1.00 89.56 100 GLY A CA 1
ATOM 713 C C . GLY A 1 100 ? -25.668 -8.312 9.763 1.00 89.56 100 GLY A C 1
ATOM 714 O O . GLY A 1 100 ? -25.735 -9.278 10.516 1.00 89.56 100 GLY A O 1
ATOM 715 N N . TRP A 1 101 ? -24.903 -8.344 8.665 1.00 90.62 101 TRP A N 1
ATOM 716 C CA . TRP A 1 101 ? -24.149 -9.536 8.221 1.00 90.62 101 TRP A CA 1
ATOM 717 C C . TRP A 1 101 ? -22.933 -9.895 9.099 1.00 90.62 101 TRP A C 1
ATOM 719 O O . TRP A 1 101 ? -22.240 -10.881 8.845 1.00 90.62 101 TRP A O 1
ATOM 729 N N . GLY A 1 102 ? -22.690 -9.120 10.155 1.00 93.44 102 GLY A N 1
ATOM 730 C CA . GLY A 1 102 ? -21.657 -9.358 11.156 1.00 93.44 102 GLY A CA 1
ATOM 731 C C . GLY A 1 102 ? -20.329 -8.643 10.859 1.00 93.44 102 GLY A C 1
ATOM 732 O O . GLY A 1 102 ? -20.012 -8.357 9.702 1.00 93.44 102 GLY A O 1
ATOM 733 N N . PRO A 1 103 ? -19.508 -8.367 11.893 1.00 92.50 103 PRO A N 1
ATOM 734 C CA . PRO A 1 103 ? -18.324 -7.512 11.757 1.00 92.50 103 PRO A CA 1
ATOM 735 C C . PRO A 1 103 ? -17.279 -8.046 10.771 1.00 92.50 103 PRO A C 1
ATOM 737 O O . PRO A 1 103 ? -16.689 -7.277 10.016 1.00 92.50 103 PRO A O 1
ATOM 740 N N . SER A 1 104 ? -17.061 -9.364 10.747 1.00 94.00 104 SER A N 1
ATOM 741 C CA . SER A 1 104 ? -16.070 -9.997 9.869 1.00 94.00 104 SER A CA 1
ATOM 742 C C . SER A 1 104 ? -16.454 -9.891 8.393 1.00 94.00 104 SER A C 1
ATOM 744 O O . SER A 1 104 ? -15.601 -9.587 7.563 1.00 94.00 104 SER A O 1
ATOM 746 N N . ALA A 1 105 ? -17.733 -10.095 8.063 1.00 92.88 105 ALA A N 1
ATOM 747 C CA . ALA A 1 105 ? -18.219 -9.982 6.691 1.00 92.88 105 ALA A CA 1
ATOM 748 C C . ALA A 1 105 ? -18.145 -8.530 6.203 1.00 92.88 105 ALA A C 1
ATOM 750 O O . ALA A 1 105 ? -17.611 -8.274 5.124 1.00 92.88 105 ALA A O 1
ATOM 751 N N . THR A 1 106 ? -18.591 -7.574 7.027 1.00 93.88 106 THR A N 1
ATOM 752 C CA . THR A 1 106 ? -18.488 -6.139 6.727 1.00 93.88 106 THR A CA 1
ATOM 753 C C . THR A 1 106 ? -17.035 -5.713 6.525 1.00 93.88 106 THR A C 1
ATOM 755 O O . THR A 1 106 ? -16.735 -4.981 5.583 1.00 93.88 106 THR A O 1
ATOM 758 N N . PHE A 1 107 ? -16.107 -6.199 7.355 1.00 92.69 107 PHE A N 1
ATOM 759 C CA . PHE A 1 107 ? -14.682 -5.909 7.203 1.00 92.69 107 PHE A CA 1
ATOM 760 C C . PHE A 1 107 ? -14.120 -6.443 5.881 1.00 92.69 107 PHE A C 1
ATOM 762 O O . PHE A 1 107 ? -13.518 -5.683 5.126 1.00 92.69 107 PHE A O 1
ATOM 769 N N . VAL A 1 108 ? -14.344 -7.725 5.568 1.00 94.50 108 VAL A N 1
ATOM 770 C CA . VAL A 1 108 ? -13.807 -8.354 4.349 1.00 94.50 108 VAL A CA 1
ATOM 771 C C . VAL A 1 108 ? -14.396 -7.722 3.089 1.00 94.50 108 VAL A C 1
ATOM 773 O O . VAL A 1 108 ? -13.652 -7.445 2.154 1.00 94.50 108 VAL A O 1
ATOM 776 N N . LEU A 1 109 ? -15.700 -7.435 3.060 1.00 93.81 109 LEU A N 1
ATOM 777 C CA . LEU A 1 109 ? -16.341 -6.791 1.909 1.00 93.81 109 LEU A CA 1
ATOM 778 C C . LEU A 1 109 ? -15.776 -5.390 1.651 1.00 93.81 109 LEU A C 1
ATOM 780 O O . LEU A 1 109 ? -15.437 -5.071 0.511 1.00 93.81 109 LEU A O 1
ATOM 784 N N . ASN A 1 110 ? -15.604 -4.583 2.701 1.00 93.12 110 ASN A N 1
ATOM 785 C CA . ASN A 1 110 ? -14.996 -3.260 2.572 1.00 93.12 110 ASN A CA 1
ATOM 786 C C . ASN A 1 110 ? -13.507 -3.344 2.196 1.00 93.12 110 ASN A C 1
ATOM 788 O O . ASN A 1 110 ? -13.042 -2.561 1.371 1.00 93.12 110 ASN A O 1
ATOM 792 N N . LEU A 1 111 ? -12.764 -4.325 2.717 1.00 92.38 111 LEU A N 1
ATOM 793 C CA . LEU A 1 111 ? -11.372 -4.559 2.326 1.00 92.38 111 LEU A CA 1
ATOM 794 C C . LEU A 1 111 ? -11.260 -4.954 0.846 1.00 92.38 111 LEU A C 1
ATOM 796 O O . LEU A 1 111 ? -10.414 -4.428 0.126 1.00 92.38 111 LEU A O 1
ATOM 800 N N . CYS A 1 112 ? -12.141 -5.833 0.365 1.00 91.25 112 CYS A N 1
ATOM 801 C CA . CYS A 1 112 ? -12.221 -6.187 -1.048 1.00 91.25 112 CYS A CA 1
ATOM 802 C C . CYS A 1 112 ? -12.579 -4.974 -1.912 1.00 91.25 112 CYS A C 1
ATOM 804 O O . CYS A 1 112 ? -11.983 -4.795 -2.970 1.00 91.25 112 CYS A O 1
ATOM 806 N N . ALA A 1 113 ? -13.496 -4.119 -1.461 1.00 91.31 113 ALA A N 1
ATOM 807 C CA . ALA A 1 113 ? -13.848 -2.892 -2.167 1.00 91.31 113 ALA A CA 1
ATOM 808 C C . ALA A 1 113 ? -12.652 -1.934 -2.323 1.00 91.31 113 ALA A C 1
ATOM 810 O O . ALA A 1 113 ? -12.521 -1.288 -3.360 1.00 91.31 113 ALA A O 1
ATOM 811 N N . LEU A 1 114 ? -11.746 -1.868 -1.341 1.00 90.75 114 LEU A N 1
ATOM 812 C CA . LEU A 1 114 ? -10.570 -0.993 -1.404 1.00 90.75 114 LEU A CA 1
ATOM 813 C C . LEU A 1 114 ? -9.595 -1.357 -2.532 1.00 90.75 114 LEU A C 1
ATOM 815 O O . LEU A 1 114 ? -8.970 -0.460 -3.089 1.00 90.75 114 LEU A O 1
ATOM 819 N N . VAL A 1 115 ? -9.481 -2.635 -2.908 1.00 89.19 115 VAL A N 1
ATOM 820 C CA . VAL A 1 115 ? -8.522 -3.098 -3.930 1.00 89.19 115 VAL A CA 1
ATOM 821 C C . VAL A 1 115 ? -8.728 -2.422 -5.300 1.00 89.19 115 VAL A C 1
ATOM 823 O O . VAL A 1 115 ? -7.790 -1.792 -5.795 1.00 89.19 115 VAL A O 1
ATOM 826 N N . PRO A 1 116 ? -9.911 -2.497 -5.945 1.00 85.75 116 PRO A N 1
ATOM 827 C CA . PRO A 1 116 ? -10.140 -1.817 -7.219 1.00 85.75 116 PRO A CA 1
ATOM 828 C C . PRO A 1 116 ? -10.153 -0.289 -7.082 1.00 85.75 116 PRO A C 1
ATOM 830 O O . PRO A 1 116 ? -9.757 0.401 -8.019 1.00 85.75 116 PRO A O 1
ATOM 833 N N . LEU A 1 117 ? -10.569 0.249 -5.929 1.00 86.56 117 LEU A N 1
ATOM 834 C CA . LEU A 1 117 ? -10.554 1.693 -5.675 1.00 86.56 117 LEU A CA 1
ATOM 835 C C . LEU A 1 117 ? -9.121 2.245 -5.645 1.00 86.56 117 LEU A C 1
ATOM 837 O O . LEU A 1 117 ? -8.851 3.273 -6.263 1.00 86.56 117 LEU A O 1
ATOM 841 N N . ALA A 1 118 ? -8.202 1.541 -4.980 1.00 86.88 118 ALA A N 1
ATOM 842 C CA . ALA A 1 118 ? -6.789 1.902 -4.925 1.00 86.88 118 ALA A CA 1
ATOM 843 C C . ALA A 1 118 ? -6.145 1.877 -6.319 1.00 86.88 118 ALA A C 1
ATOM 845 O O . ALA A 1 118 ? -5.419 2.801 -6.681 1.00 86.88 118 ALA A O 1
ATOM 846 N N . LEU A 1 119 ? -6.465 0.862 -7.132 1.00 82.81 119 LEU A N 1
ATOM 847 C CA . LEU A 1 119 ? -5.993 0.779 -8.516 1.00 82.81 119 LEU A CA 1
ATOM 848 C C . LEU A 1 119 ? -6.485 1.949 -9.371 1.00 82.81 119 LEU A C 1
ATOM 850 O O . LEU A 1 119 ? -5.689 2.563 -10.078 1.00 82.81 119 LEU A O 1
ATOM 854 N N . LEU A 1 120 ? -7.778 2.280 -9.289 1.00 84.00 120 LEU A N 1
ATOM 855 C CA . LEU A 1 120 ? -8.350 3.393 -10.044 1.00 84.00 120 LEU A CA 1
ATOM 856 C C . LEU A 1 120 ? -7.697 4.724 -9.651 1.00 84.00 120 LEU A C 1
ATOM 858 O O . LEU A 1 120 ? -7.329 5.515 -10.518 1.00 84.00 120 LEU A O 1
ATOM 862 N N . LEU A 1 121 ? -7.516 4.951 -8.349 1.00 87.00 121 LEU A N 1
ATOM 863 C CA . LEU A 1 121 ? -6.886 6.160 -7.830 1.00 87.00 121 LEU A CA 1
ATOM 864 C C . LEU A 1 121 ? -5.419 6.281 -8.256 1.00 87.00 121 LEU A C 1
ATOM 866 O O . LEU A 1 121 ? -4.979 7.376 -8.606 1.00 87.00 121 LEU A O 1
ATOM 870 N N . GLY A 1 122 ? -4.685 5.166 -8.277 1.00 85.69 122 GLY A N 1
ATOM 871 C CA . GLY A 1 122 ? -3.317 5.106 -8.785 1.00 85.69 122 GLY A CA 1
ATOM 872 C C . GLY A 1 122 ? -3.233 5.496 -10.261 1.00 85.69 122 GLY A C 1
ATOM 873 O O . GLY A 1 122 ? -2.439 6.363 -10.610 1.00 85.69 122 GLY A O 1
ATOM 874 N N . CYS A 1 123 ? -4.103 4.947 -11.118 1.00 82.88 123 CYS A N 1
ATOM 875 C CA . CYS A 1 123 ? -4.151 5.322 -12.536 1.00 82.88 123 CYS A CA 1
ATOM 876 C C . CYS A 1 123 ? -4.447 6.814 -12.736 1.00 82.88 123 CYS A C 1
ATOM 878 O O . CYS A 1 123 ? -3.753 7.483 -13.496 1.00 82.88 123 CYS A O 1
ATOM 880 N N . VAL A 1 124 ? -5.438 7.350 -12.017 1.00 84.44 124 VAL A N 1
ATOM 881 C CA . VAL A 1 124 ? -5.784 8.778 -12.095 1.00 84.44 124 VAL A CA 1
ATOM 882 C C . VAL A 1 124 ? -4.626 9.654 -11.611 1.00 84.44 124 VAL A C 1
ATOM 884 O O . VAL A 1 124 ? -4.353 10.701 -12.195 1.00 84.44 124 VAL A O 1
ATOM 887 N N . THR A 1 125 ? -3.926 9.228 -10.559 1.00 86.56 125 THR A N 1
ATOM 888 C CA . THR A 1 125 ? -2.779 9.954 -10.002 1.00 86.56 125 THR A CA 1
ATOM 889 C C . THR A 1 125 ? -1.594 9.943 -10.961 1.00 86.56 125 THR A C 1
ATOM 891 O O . THR A 1 125 ? -0.955 10.979 -11.130 1.00 86.56 125 THR A O 1
ATOM 894 N N . GLU A 1 126 ? -1.321 8.820 -11.624 1.00 84.38 126 GLU A N 1
ATOM 895 C CA . GLU A 1 126 ? -0.283 8.707 -12.654 1.00 84.38 126 GLU A CA 1
ATOM 896 C C . GLU A 1 126 ? -0.589 9.652 -13.826 1.00 84.38 126 GLU A C 1
ATOM 898 O O . GLU A 1 126 ? 0.234 10.497 -14.185 1.00 84.38 126 GLU A O 1
ATOM 903 N N . ASP A 1 127 ? -1.819 9.603 -14.347 1.00 85.12 127 ASP A N 1
ATOM 904 C CA . ASP A 1 127 ? -2.264 10.464 -15.447 1.00 85.12 127 ASP A CA 1
ATOM 905 C C . ASP A 1 127 ? -2.193 11.955 -15.088 1.00 85.12 127 ASP A C 1
ATOM 907 O O . ASP A 1 127 ? -1.842 12.795 -15.923 1.00 85.12 127 ASP A O 1
ATOM 911 N N . LEU A 1 128 ? -2.511 12.303 -13.839 1.00 85.81 128 LEU A N 1
ATOM 912 C CA . LEU A 1 128 ? -2.398 13.665 -13.329 1.00 85.81 128 LEU A CA 1
ATOM 913 C C . LEU A 1 128 ? -0.931 14.087 -13.152 1.00 85.81 128 LEU A C 1
ATOM 915 O O . LEU A 1 128 ? -0.562 15.210 -13.502 1.00 85.81 128 LEU A O 1
ATOM 919 N N . SER A 1 129 ? -0.080 13.184 -12.667 1.00 87.31 129 SER A N 1
ATOM 920 C CA . SER A 1 129 ? 1.348 13.430 -12.439 1.00 87.31 129 SER A CA 1
ATOM 921 C C . SER A 1 129 ? 2.087 13.724 -13.742 1.00 87.31 129 SER A C 1
ATOM 923 O O . SER A 1 129 ? 2.922 14.629 -13.788 1.00 87.31 129 SER A O 1
ATOM 925 N N . LEU A 1 130 ? 1.715 13.043 -14.830 1.00 86.38 130 LEU A N 1
ATOM 926 C CA . LEU A 1 130 ? 2.263 13.292 -16.165 1.00 86.38 130 LEU A CA 1
ATOM 927 C C . LEU A 1 130 ? 1.928 14.696 -16.700 1.00 86.38 130 LEU A C 1
ATOM 929 O O . LEU A 1 130 ? 2.686 15.248 -17.497 1.00 86.38 130 LEU A O 1
ATOM 933 N N . ARG A 1 131 ? 0.816 15.301 -16.258 1.00 87.44 131 ARG A N 1
ATOM 934 C CA . ARG A 1 131 ? 0.342 16.618 -16.730 1.00 87.44 131 ARG A CA 1
ATOM 935 C C . ARG A 1 131 ? 0.944 17.798 -15.969 1.00 87.44 131 ARG A C 1
ATOM 937 O O . ARG A 1 131 ? 0.980 18.901 -16.507 1.00 87.44 131 ARG A O 1
ATOM 944 N N . LEU A 1 132 ? 1.401 17.585 -14.736 1.00 88.12 132 LEU A N 1
ATOM 945 C CA . LEU A 1 132 ? 1.845 18.652 -13.828 1.00 88.12 132 LEU A CA 1
ATOM 946 C C . LEU A 1 132 ? 3.372 18.847 -13.790 1.00 88.12 132 LEU A C 1
ATOM 948 O O . LEU A 1 132 ? 3.870 19.722 -13.083 1.00 88.12 132 LEU A O 1
ATOM 952 N N . GLY A 1 133 ? 4.117 18.073 -14.585 1.00 88.81 133 GLY A N 1
ATOM 953 C CA . GLY A 1 133 ? 5.578 18.138 -14.669 1.00 88.81 133 GLY A CA 1
ATOM 954 C C . GLY A 1 133 ? 6.284 17.309 -13.591 1.00 88.81 133 GLY A C 1
ATOM 955 O O . GLY A 1 133 ? 5.674 16.851 -12.630 1.00 88.81 133 GLY A O 1
ATOM 956 N N . GLN A 1 134 ? 7.596 17.100 -13.745 1.00 91.06 134 GLN A N 1
ATOM 957 C CA . GLN A 1 134 ? 8.334 16.076 -12.985 1.00 91.06 134 GLN A CA 1
ATOM 958 C C . GLN A 1 134 ? 8.320 16.272 -11.460 1.00 91.06 134 GLN A C 1
ATOM 960 O O . GLN A 1 134 ? 8.161 15.300 -10.728 1.00 91.06 134 GLN A O 1
ATOM 965 N N . ILE A 1 135 ? 8.477 17.506 -10.968 1.00 94.44 135 ILE A N 1
ATOM 966 C CA . ILE A 1 135 ? 8.559 17.776 -9.521 1.00 94.44 135 ILE A CA 1
ATOM 967 C C . ILE A 1 135 ? 7.188 17.594 -8.857 1.00 94.44 135 ILE A C 1
ATOM 969 O O . ILE A 1 135 ? 7.063 16.865 -7.874 1.00 94.44 135 ILE A O 1
ATOM 973 N N . VAL A 1 136 ? 6.152 18.232 -9.410 1.00 94.06 136 VAL A N 1
ATOM 974 C CA . VAL A 1 136 ? 4.788 18.164 -8.864 1.00 94.06 136 VAL A CA 1
ATOM 975 C C . VAL A 1 136 ? 4.207 16.762 -9.038 1.00 94.06 136 VAL A C 1
ATOM 977 O O . VAL A 1 136 ? 3.589 16.246 -8.112 1.00 94.06 136 VAL A O 1
ATOM 980 N N . GLY A 1 137 ? 4.463 16.109 -10.174 1.00 91.94 137 GLY A N 1
ATOM 981 C CA . GLY A 1 137 ? 4.078 14.718 -10.404 1.00 91.94 137 GLY A CA 1
ATOM 982 C C . GLY A 1 137 ? 4.769 13.744 -9.448 1.00 91.94 137 GLY A C 1
ATOM 983 O O . GLY A 1 137 ? 4.119 12.866 -8.891 1.00 91.94 137 GLY A O 1
ATOM 984 N N . GLY A 1 138 ? 6.062 13.939 -9.166 1.00 91.00 138 GLY A N 1
ATOM 985 C CA . GLY A 1 138 ? 6.772 13.145 -8.160 1.00 91.00 138 GLY A CA 1
ATOM 986 C C . GLY A 1 138 ? 6.170 13.292 -6.758 1.00 91.00 138 GLY A C 1
ATOM 987 O O . GLY A 1 138 ? 5.976 12.296 -6.062 1.00 91.00 138 GLY A O 1
ATOM 988 N N . LEU A 1 139 ? 5.811 14.518 -6.363 1.00 93.62 139 LEU A N 1
ATOM 989 C CA . LE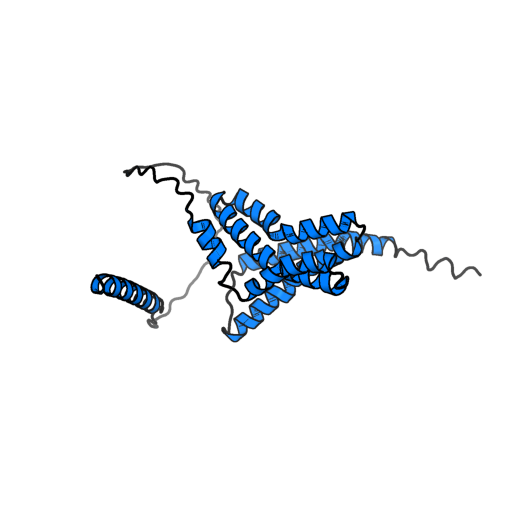U A 1 139 ? 5.158 14.783 -5.078 1.00 93.62 139 LEU A CA 1
ATOM 990 C C . LEU A 1 139 ? 3.747 14.176 -5.003 1.00 93.62 139 LEU A C 1
ATOM 992 O O . LEU A 1 139 ? 3.364 13.624 -3.969 1.00 93.62 139 LEU A O 1
ATOM 996 N N . LEU A 1 140 ? 2.982 14.250 -6.095 1.00 93.38 140 LEU A N 1
ATOM 997 C CA . LEU A 1 140 ? 1.662 13.628 -6.192 1.00 93.38 140 LEU A CA 1
ATOM 998 C C . LEU A 1 140 ? 1.742 12.113 -6.063 1.00 93.38 140 LEU A C 1
ATOM 1000 O O . LEU A 1 140 ? 0.994 11.549 -5.275 1.00 93.38 140 LEU A O 1
ATOM 1004 N N . ASN A 1 141 ? 2.671 11.456 -6.754 1.00 89.31 141 ASN A N 1
ATOM 1005 C CA . ASN A 1 141 ? 2.823 10.011 -6.631 1.00 89.31 141 ASN A CA 1
ATOM 1006 C C . ASN A 1 141 ? 3.266 9.598 -5.214 1.00 89.31 141 ASN A C 1
ATOM 1008 O O . ASN A 1 141 ? 2.745 8.639 -4.655 1.00 89.31 141 ASN A O 1
ATOM 1012 N N . ALA A 1 142 ? 4.161 10.359 -4.576 1.00 91.00 142 ALA A N 1
ATOM 1013 C CA . ALA A 1 142 ? 4.579 10.072 -3.201 1.00 91.00 142 ALA A CA 1
ATOM 1014 C C . ALA A 1 142 ? 3.421 10.172 -2.185 1.00 91.00 142 ALA A C 1
ATOM 1016 O O . ALA A 1 142 ? 3.371 9.401 -1.225 1.00 91.00 142 ALA A O 1
ATOM 1017 N N . THR A 1 143 ? 2.492 11.108 -2.399 1.00 91.50 143 THR A N 1
ATOM 1018 C CA . THR A 1 143 ? 1.356 11.371 -1.501 1.00 91.50 143 THR A CA 1
ATOM 1019 C C . THR A 1 143 ? 0.122 10.551 -1.879 1.00 91.50 143 THR A C 1
ATOM 1021 O O . THR A 1 143 ? -0.300 9.679 -1.121 1.00 91.50 143 THR A O 1
ATOM 1024 N N . PHE A 1 144 ? -0.439 10.785 -3.066 1.00 89.38 144 PHE A N 1
ATOM 1025 C CA . PHE A 1 144 ? -1.638 10.114 -3.562 1.00 89.38 144 PHE A CA 1
ATOM 1026 C C . PHE A 1 144 ? -1.411 8.648 -3.938 1.00 89.38 144 PHE A C 1
ATOM 1028 O O . PHE A 1 144 ? -2.343 7.857 -3.827 1.00 89.38 144 PHE A O 1
ATOM 1035 N N . GLY A 1 145 ? -0.182 8.246 -4.276 1.00 86.31 145 GLY A N 1
ATOM 1036 C CA . GLY A 1 145 ? 0.149 6.833 -4.493 1.00 86.31 145 GLY A CA 1
ATOM 1037 C C . GLY A 1 145 ? 0.033 5.978 -3.225 1.00 86.31 145 GLY A C 1
ATOM 1038 O O . GLY A 1 145 ? -0.278 4.795 -3.321 1.00 86.31 145 GLY A O 1
ATOM 1039 N N . ASN A 1 146 ? 0.180 6.583 -2.039 1.00 91.31 146 ASN A N 1
ATOM 1040 C CA . ASN A 1 146 ? 0.056 5.907 -0.737 1.00 91.31 146 ASN A CA 1
ATOM 1041 C C . ASN A 1 146 ? -1.162 6.390 0.076 1.00 91.31 146 ASN A C 1
ATOM 1043 O O . ASN A 1 146 ? -1.282 6.116 1.271 1.00 91.31 146 ASN A O 1
ATOM 1047 N N . VAL A 1 147 ? -2.091 7.131 -0.535 1.00 93.06 147 VAL A N 1
ATOM 1048 C CA . VAL A 1 147 ? -3.168 7.813 0.208 1.00 93.06 147 VAL A CA 1
ATOM 1049 C C . VAL A 1 147 ? -4.138 6.862 0.896 1.00 93.06 147 VAL A C 1
ATOM 1051 O O . VAL A 1 147 ? -4.639 7.186 1.969 1.00 93.06 147 VAL A O 1
ATOM 1054 N N . VAL A 1 148 ? -4.381 5.678 0.328 1.00 91.19 148 VAL A N 1
ATOM 1055 C CA . VAL A 1 148 ? -5.240 4.662 0.957 1.00 91.19 148 VAL A CA 1
ATOM 1056 C C . VAL A 1 148 ? -4.656 4.232 2.304 1.00 91.19 148 VAL A C 1
ATOM 1058 O O . VAL A 1 148 ? -5.385 4.151 3.292 1.00 91.19 148 VAL A O 1
ATOM 1061 N N . GLU A 1 149 ? -3.339 4.033 2.368 1.00 92.38 149 GLU A N 1
ATOM 1062 C CA . GLU A 1 149 ? -2.634 3.675 3.601 1.00 92.38 149 GLU A CA 1
ATOM 1063 C C . GLU A 1 149 ? -2.681 4.817 4.620 1.00 92.38 149 GLU A C 1
ATOM 1065 O O . GLU A 1 149 ? -2.949 4.588 5.802 1.00 92.38 149 GLU A O 1
ATOM 1070 N N . ILE A 1 150 ? -2.484 6.058 4.160 1.00 93.75 150 ILE A N 1
ATOM 1071 C CA . ILE A 1 150 ? -2.522 7.255 5.009 1.00 93.75 150 ILE A CA 1
ATOM 1072 C C . ILE A 1 150 ? -3.921 7.454 5.606 1.00 93.75 150 ILE A C 1
ATOM 1074 O O . ILE A 1 150 ? -4.049 7.631 6.818 1.00 93.75 150 ILE A O 1
ATOM 1078 N N . ILE A 1 151 ? -4.980 7.384 4.793 1.00 94.25 151 ILE A N 1
ATOM 1079 C CA . ILE A 1 151 ? -6.366 7.546 5.256 1.00 94.25 151 ILE A CA 1
ATOM 1080 C C . ILE A 1 151 ? -6.725 6.452 6.264 1.00 94.25 151 ILE A C 1
ATOM 1082 O O . ILE A 1 151 ? -7.275 6.759 7.324 1.00 94.25 151 ILE A O 1
ATOM 1086 N N . LEU A 1 152 ? -6.391 5.189 5.971 1.00 93.88 152 LEU A N 1
ATOM 1087 C CA . LEU A 1 152 ? -6.681 4.076 6.875 1.00 93.88 152 LEU A CA 1
ATOM 1088 C C . LEU A 1 152 ? -5.918 4.215 8.199 1.00 93.88 152 LEU A C 1
ATOM 1090 O O . LEU A 1 152 ? -6.491 3.983 9.264 1.00 93.88 152 LEU A O 1
ATOM 1094 N N . SER A 1 153 ? -4.661 4.658 8.140 1.00 95.50 153 SER A N 1
ATOM 1095 C CA . SER A 1 153 ? -3.842 4.920 9.325 1.00 95.50 153 SER A CA 1
ATOM 1096 C C . SER A 1 153 ? -4.445 6.024 10.188 1.00 95.50 153 SER A C 1
ATOM 1098 O O . SER A 1 153 ? -4.610 5.836 11.390 1.00 95.50 153 SER A O 1
ATOM 1100 N N . ILE A 1 154 ? -4.849 7.149 9.592 1.00 96.75 154 ILE A N 1
ATOM 1101 C CA . ILE A 1 154 ? -5.488 8.256 10.321 1.00 96.75 154 ILE A CA 1
ATOM 1102 C C . ILE A 1 154 ? -6.814 7.801 10.948 1.00 96.75 154 ILE A C 1
ATOM 1104 O O . ILE A 1 154 ? -7.050 8.059 12.128 1.00 96.75 154 ILE A O 1
ATOM 1108 N N . ALA A 1 155 ? -7.655 7.078 10.203 1.00 95.62 155 ALA A N 1
ATOM 1109 C CA . ALA A 1 155 ? -8.928 6.565 10.710 1.00 95.62 155 ALA A CA 1
ATOM 1110 C C . ALA A 1 155 ? -8.742 5.575 11.876 1.00 95.62 155 ALA A C 1
ATOM 1112 O O . ALA A 1 155 ? -9.518 5.581 12.834 1.00 95.62 155 ALA A O 1
ATOM 1113 N N . ALA A 1 156 ? -7.706 4.736 11.824 1.00 96.44 156 ALA A N 1
ATOM 1114 C CA . ALA A 1 156 ? -7.358 3.818 12.904 1.00 96.44 156 ALA A CA 1
ATOM 1115 C C . ALA A 1 156 ? -6.773 4.554 14.125 1.00 96.44 156 ALA A C 1
ATOM 1117 O O . ALA A 1 156 ? -7.148 4.247 15.259 1.00 96.44 156 ALA A O 1
ATOM 1118 N N . LEU A 1 157 ? -5.927 5.569 13.913 1.00 97.25 157 LEU A N 1
ATOM 1119 C CA . LEU A 1 157 ? -5.382 6.416 14.981 1.00 97.25 157 LEU A CA 1
ATOM 1120 C C . LEU A 1 157 ? -6.481 7.168 15.736 1.00 97.25 157 LEU A C 1
ATOM 1122 O O . LEU A 1 157 ? -6.449 7.213 16.963 1.00 97.25 157 LEU A O 1
ATOM 1126 N N . GLN A 1 158 ? -7.488 7.692 15.032 1.00 97.69 158 GLN A N 1
ATOM 1127 C CA . GLN A 1 158 ? -8.651 8.341 15.655 1.00 97.69 158 GLN A CA 1
ATOM 1128 C C . GLN A 1 158 ? -9.443 7.397 16.573 1.00 97.69 158 GLN A C 1
ATOM 1130 O O . GLN A 1 158 ? -10.113 7.854 17.495 1.00 97.69 158 GLN A O 1
ATOM 1135 N N . LYS A 1 159 ? -9.343 6.082 16.349 1.00 96.25 159 LYS A N 1
ATOM 1136 C CA . LYS A 1 159 ? -9.954 5.035 17.179 1.00 96.25 159 LYS A CA 1
ATOM 1137 C C . LYS A 1 159 ? -8.998 4.460 18.235 1.00 96.25 159 LYS A C 1
ATOM 1139 O O . LYS A 1 159 ? -9.340 3.474 18.879 1.00 96.25 159 LYS A O 1
ATOM 1144 N N . GLY A 1 160 ? -7.801 5.030 18.400 1.00 97.19 160 GLY A N 1
ATOM 1145 C CA . GLY A 1 160 ? -6.790 4.553 19.352 1.00 97.19 160 GLY A CA 1
ATOM 1146 C C . GLY A 1 160 ? -6.129 3.225 18.963 1.00 97.19 160 GLY A C 1
ATOM 1147 O O . GLY A 1 160 ? -5.515 2.568 19.801 1.00 97.19 160 GLY A O 1
ATOM 1148 N N . LEU A 1 161 ? -6.233 2.801 17.699 1.00 96.62 161 LEU A N 1
ATOM 1149 C CA . LEU A 1 161 ? -5.721 1.511 17.222 1.00 96.62 161 LEU A CA 1
ATOM 1150 C C . LEU A 1 161 ? -4.235 1.588 16.827 1.00 96.62 161 LEU A C 1
ATOM 1152 O O . LEU A 1 161 ? -3.853 1.234 15.712 1.00 96.62 161 LEU A O 1
ATOM 1156 N N . TYR A 1 162 ? -3.374 2.038 17.743 1.00 95.25 162 TYR A N 1
ATOM 1157 C CA . TYR A 1 162 ? -1.949 2.284 17.470 1.00 95.25 162 TYR A CA 1
ATOM 1158 C C . TYR A 1 162 ? -1.201 1.041 16.974 1.00 95.25 162 TYR A C 1
ATOM 1160 O O . TYR A 1 162 ? -0.410 1.130 16.037 1.00 95.25 162 TYR A O 1
ATOM 1168 N N . GLN A 1 163 ? -1.480 -0.124 17.566 1.00 95.62 163 GLN A N 1
ATOM 1169 C CA . GLN A 1 163 ? -0.846 -1.384 17.174 1.00 95.62 163 GLN A CA 1
ATOM 1170 C C . GLN A 1 163 ? -1.240 -1.810 15.754 1.00 95.62 163 GLN A C 1
ATOM 1172 O O . GLN A 1 163 ? -0.416 -2.349 15.021 1.00 95.62 163 GLN A O 1
ATOM 1177 N N . VAL A 1 164 ? -2.480 -1.544 15.333 1.00 95.19 164 VAL A N 1
ATOM 1178 C CA . VAL A 1 164 ? -2.931 -1.837 13.963 1.00 95.19 164 VAL A CA 1
ATOM 1179 C C . VAL A 1 164 ? -2.189 -0.944 12.971 1.00 95.19 164 VAL A C 1
ATOM 1181 O O . VAL A 1 164 ? -1.715 -1.417 11.944 1.00 95.19 164 VAL A O 1
ATOM 1184 N N . VAL A 1 165 ? -2.017 0.335 13.308 1.00 96.31 165 VAL A N 1
ATOM 1185 C CA . VAL A 1 165 ? -1.310 1.299 12.458 1.00 96.31 165 VAL A CA 1
ATOM 1186 C C . VAL A 1 165 ? 0.159 0.912 12.311 1.00 96.31 165 VAL A C 1
ATOM 1188 O O . VAL A 1 165 ? 0.630 0.743 11.189 1.00 96.31 165 VAL A O 1
ATOM 1191 N N . SER A 1 166 ? 0.876 0.691 13.417 1.00 94.06 166 SER A N 1
ATOM 1192 C CA . SER A 1 166 ? 2.304 0.351 13.373 1.00 94.06 166 SER A CA 1
ATOM 1193 C C . SER A 1 166 ? 2.574 -0.958 12.627 1.00 94.06 166 SER A C 1
ATOM 1195 O O . SER A 1 166 ? 3.477 -1.017 11.792 1.00 94.06 166 SER A O 1
ATOM 1197 N N . THR A 1 167 ? 1.757 -1.988 12.864 1.00 94.81 167 THR A N 1
ATOM 1198 C CA . THR A 1 167 ? 1.875 -3.270 12.154 1.00 94.81 167 THR A CA 1
ATOM 1199 C C . THR A 1 167 ? 1.528 -3.143 10.672 1.00 94.81 167 THR A C 1
ATOM 1201 O O . THR A 1 167 ? 2.206 -3.756 9.850 1.00 94.81 167 THR A O 1
ATOM 1204 N N . SER A 1 168 ? 0.546 -2.314 10.303 1.00 94.38 168 SER A N 1
ATOM 1205 C CA . SER A 1 168 ? 0.197 -2.075 8.896 1.00 94.38 168 SER A CA 1
ATOM 1206 C C . SER A 1 168 ? 1.285 -1.320 8.125 1.00 94.38 168 SER A C 1
ATOM 1208 O O . SER A 1 168 ? 1.587 -1.697 6.995 1.00 94.38 168 SER A O 1
ATOM 1210 N N . LEU A 1 169 ? 1.940 -0.326 8.740 1.00 93.12 169 LEU A N 1
ATOM 1211 C CA . LEU A 1 169 ? 3.038 0.424 8.118 1.00 93.12 169 LEU A CA 1
ATOM 1212 C C . LEU A 1 169 ? 4.263 -0.467 7.879 1.00 93.12 169 LEU A C 1
ATOM 1214 O O . LEU A 1 169 ? 4.810 -0.487 6.777 1.00 93.12 169 LEU A O 1
ATOM 1218 N N . LEU A 1 170 ? 4.662 -1.259 8.883 1.00 93.00 170 LEU A N 1
ATOM 1219 C CA . LEU A 1 170 ? 5.724 -2.260 8.718 1.00 93.00 170 LEU A CA 1
ATOM 1220 C C . LEU A 1 170 ? 5.340 -3.310 7.667 1.00 93.00 170 LEU A C 1
ATOM 1222 O O . LEU A 1 170 ? 6.166 -3.690 6.837 1.00 93.00 170 LEU A O 1
ATOM 1226 N N . GLY A 1 171 ? 4.078 -3.743 7.676 1.00 93.00 171 GLY A N 1
ATOM 1227 C CA . GLY A 1 171 ? 3.522 -4.667 6.696 1.00 93.00 171 GLY A CA 1
ATOM 1228 C C . GLY A 1 171 ? 3.597 -4.138 5.263 1.00 93.00 171 GLY A C 1
ATOM 1229 O O . GLY A 1 171 ? 3.982 -4.894 4.377 1.00 93.00 171 GLY A O 1
ATOM 1230 N N . SER A 1 172 ? 3.302 -2.855 5.027 1.00 92.25 172 SER A N 1
ATOM 1231 C CA . SER A 1 172 ? 3.397 -2.235 3.695 1.00 92.25 172 SER A CA 1
ATOM 1232 C C . SER A 1 172 ? 4.838 -2.225 3.173 1.00 92.25 172 SER A C 1
ATOM 1234 O O . SER A 1 172 ? 5.103 -2.691 2.059 1.00 92.25 172 SER A O 1
ATOM 1236 N N . VAL A 1 173 ? 5.803 -1.820 4.010 1.00 91.25 173 VAL A N 1
ATOM 1237 C CA . VAL A 1 173 ? 7.231 -1.844 3.645 1.00 91.25 173 VAL A CA 1
ATOM 1238 C C . VAL A 1 173 ? 7.679 -3.267 3.299 1.00 91.25 173 VAL A C 1
ATOM 1240 O O . VAL A 1 173 ? 8.252 -3.492 2.231 1.00 91.25 173 VAL A O 1
ATOM 1243 N N . LEU A 1 174 ? 7.378 -4.245 4.160 1.00 92.69 174 LEU A N 1
ATOM 1244 C CA . LEU A 1 174 ? 7.735 -5.648 3.932 1.00 92.69 174 LEU A CA 1
ATOM 1245 C C . LEU A 1 174 ? 7.035 -6.238 2.702 1.00 92.69 174 LEU A C 1
ATOM 1247 O O . LEU A 1 174 ? 7.660 -6.977 1.944 1.00 92.69 174 LEU A O 1
ATOM 1251 N N . SER A 1 175 ? 5.767 -5.898 2.469 1.00 93.88 175 SER A N 1
ATOM 1252 C CA . SER A 1 175 ? 5.009 -6.340 1.296 1.00 93.88 175 SER A CA 1
ATOM 1253 C C . SER A 1 175 ? 5.672 -5.864 0.004 1.00 93.88 175 SER A C 1
ATOM 1255 O O . SER A 1 175 ? 5.955 -6.675 -0.879 1.00 93.88 175 SER A O 1
ATOM 1257 N N . ASN A 1 176 ? 6.032 -4.584 -0.087 1.00 90.44 176 ASN A N 1
ATOM 1258 C CA . ASN A 1 176 ? 6.685 -4.036 -1.277 1.00 90.44 176 ASN A CA 1
ATOM 1259 C C . ASN A 1 176 ? 8.081 -4.642 -1.507 1.00 90.44 176 ASN A C 1
ATOM 1261 O O . ASN A 1 176 ? 8.466 -4.933 -2.640 1.00 90.44 176 ASN A O 1
ATOM 1265 N N . MET A 1 177 ? 8.822 -4.884 -0.425 1.00 91.06 177 MET A N 1
ATOM 1266 C CA . MET A 1 177 ? 10.186 -5.413 -0.459 1.00 91.06 177 MET A CA 1
ATOM 1267 C C . MET A 1 177 ? 10.296 -6.907 -0.746 1.00 91.06 177 MET A C 1
ATOM 1269 O O . MET A 1 177 ? 11.197 -7.323 -1.465 1.00 91.06 177 MET A O 1
ATOM 1273 N N . LEU A 1 178 ? 9.455 -7.727 -0.117 1.00 92.38 178 LEU A N 1
ATOM 1274 C CA . LEU A 1 178 ? 9.573 -9.186 -0.152 1.00 92.38 178 LEU A CA 1
ATOM 1275 C C . LEU A 1 178 ? 8.503 -9.781 -1.053 1.00 92.38 178 LEU A C 1
ATOM 1277 O O . LEU A 1 178 ? 8.816 -10.584 -1.928 1.00 92.38 178 LEU A O 1
ATOM 1281 N N . MET A 1 179 ? 7.244 -9.389 -0.856 1.00 94.06 179 MET A N 1
ATOM 1282 C CA . MET A 1 179 ? 6.129 -9.999 -1.573 1.00 94.06 179 MET A CA 1
ATOM 1283 C C . MET A 1 179 ? 6.073 -9.514 -3.022 1.00 94.06 179 MET A C 1
ATOM 1285 O O . MET A 1 179 ? 6.143 -10.331 -3.936 1.00 94.06 179 MET A O 1
ATOM 1289 N N . VAL A 1 180 ? 5.993 -8.203 -3.260 1.00 91.44 180 VAL A N 1
ATOM 1290 C CA . VAL A 1 180 ? 5.892 -7.633 -4.614 1.00 91.44 180 VAL A CA 1
ATOM 1291 C C . VAL A 1 180 ? 7.168 -7.902 -5.411 1.00 91.44 180 VAL A C 1
ATOM 1293 O O . VAL A 1 180 ? 7.099 -8.399 -6.538 1.00 91.44 180 VAL A O 1
ATOM 1296 N N . LEU A 1 181 ? 8.337 -7.639 -4.822 1.00 92.44 181 LEU A N 1
ATOM 1297 C CA . LEU A 1 181 ? 9.622 -7.924 -5.464 1.00 92.44 181 LEU A CA 1
ATOM 1298 C C . LEU A 1 181 ? 9.814 -9.429 -5.713 1.00 92.44 181 LEU A C 1
ATOM 1300 O O . LEU A 1 181 ? 10.184 -9.827 -6.817 1.00 92.44 181 LEU A O 1
ATOM 1304 N N . GLY A 1 182 ? 9.506 -10.272 -4.722 1.00 94.12 182 GLY A N 1
ATOM 1305 C CA . GLY A 1 182 ? 9.608 -11.727 -4.831 1.00 94.12 182 GLY A CA 1
ATOM 1306 C C . GLY A 1 182 ? 8.687 -12.296 -5.906 1.00 94.12 182 GLY A C 1
ATOM 1307 O O . GLY A 1 182 ? 9.135 -13.087 -6.733 1.00 94.12 182 GLY A O 1
ATOM 1308 N N . MET A 1 183 ? 7.435 -11.834 -5.976 1.00 94.56 183 MET A N 1
ATOM 1309 C CA . MET A 1 183 ? 6.500 -12.213 -7.041 1.00 94.56 183 MET A CA 1
ATOM 1310 C C . MET A 1 183 ? 6.954 -11.715 -8.413 1.00 94.56 183 MET A C 1
ATOM 1312 O O . MET A 1 183 ? 6.802 -12.432 -9.400 1.00 94.56 183 MET A O 1
ATOM 1316 N N . SER A 1 184 ? 7.562 -10.531 -8.490 1.00 91.88 184 SER A N 1
ATOM 1317 C CA . SER A 1 184 ? 8.122 -10.000 -9.738 1.00 91.88 184 SER A CA 1
ATOM 1318 C C . SER A 1 184 ? 9.275 -10.866 -10.253 1.00 91.88 184 SER A C 1
ATOM 1320 O O . SER A 1 184 ? 9.327 -11.181 -11.443 1.00 91.88 184 SER A O 1
ATOM 1322 N N . PHE A 1 185 ? 10.170 -11.314 -9.367 1.00 93.38 185 PHE A N 1
ATOM 1323 C CA . PHE A 1 185 ? 11.248 -12.241 -9.720 1.00 93.38 185 PHE A CA 1
ATOM 1324 C C . PHE A 1 185 ? 10.737 -13.645 -10.023 1.00 93.38 185 PHE A C 1
ATOM 1326 O O . PHE A 1 185 ? 11.214 -14.264 -10.969 1.00 93.38 185 PHE A O 1
ATOM 1333 N N . PHE A 1 186 ? 9.751 -14.132 -9.272 1.00 94.56 186 PHE A N 1
ATOM 1334 C CA . PHE A 1 186 ? 9.149 -15.441 -9.488 1.00 94.56 186 PHE A CA 1
ATOM 1335 C C . PHE A 1 186 ? 8.455 -15.509 -10.853 1.00 94.56 186 PHE A C 1
ATOM 1337 O O . PHE A 1 186 ? 8.819 -16.326 -11.696 1.00 94.56 186 PHE A O 1
ATOM 1344 N N . LEU A 1 187 ? 7.517 -14.597 -11.124 1.00 94.31 187 LEU A N 1
ATOM 1345 C CA . LEU A 1 187 ? 6.782 -14.554 -12.391 1.00 94.31 187 LEU A CA 1
ATOM 1346 C C . LEU A 1 187 ? 7.685 -14.172 -13.572 1.00 94.31 187 LEU A C 1
ATOM 1348 O O . LEU A 1 187 ? 7.565 -14.747 -14.655 1.00 94.31 187 LEU A O 1
ATOM 1352 N N . GLY A 1 188 ? 8.622 -13.241 -13.371 1.00 92.38 188 GLY A N 1
ATOM 1353 C CA . GLY A 1 188 ? 9.624 -12.888 -14.375 1.00 92.38 188 GLY A CA 1
ATOM 1354 C C . GLY A 1 188 ? 10.565 -14.054 -14.697 1.00 92.38 188 GLY A C 1
ATOM 1355 O O . GLY A 1 188 ? 10.866 -14.292 -15.866 1.00 92.38 188 GLY A O 1
ATOM 1356 N N . GLY A 1 189 ? 10.969 -14.815 -13.679 1.00 93.88 189 GLY A N 1
ATOM 1357 C CA . GLY A 1 189 ? 11.867 -15.966 -13.777 1.00 93.88 189 GLY A CA 1
ATOM 1358 C C . GLY A 1 189 ? 11.240 -17.195 -14.436 1.00 93.88 189 GLY A C 1
ATOM 1359 O O . GLY A 1 189 ? 11.948 -17.960 -15.086 1.00 93.88 189 GLY A O 1
ATOM 1360 N N . ILE A 1 190 ? 9.912 -17.355 -14.355 1.00 95.25 190 ILE A N 1
ATOM 1361 C CA . ILE A 1 190 ? 9.190 -18.394 -15.112 1.00 95.25 190 ILE A CA 1
ATOM 1362 C C . ILE A 1 190 ? 9.369 -18.187 -16.624 1.00 95.25 190 ILE A C 1
ATOM 1364 O O . ILE A 1 190 ? 9.504 -19.154 -17.371 1.00 95.25 190 ILE A O 1
ATOM 1368 N N . LYS A 1 191 ? 9.377 -16.930 -17.089 1.00 91.38 191 LYS A N 1
ATOM 1369 C CA . LYS A 1 191 ? 9.482 -16.599 -18.519 1.00 91.38 191 LYS A CA 1
ATOM 1370 C C . LYS A 1 191 ? 10.921 -16.375 -18.988 1.00 91.38 191 LYS A C 1
ATOM 1372 O O . LYS A 1 191 ? 11.237 -16.682 -20.137 1.00 91.38 191 LYS A O 1
ATOM 1377 N N . PHE A 1 192 ? 11.787 -15.822 -18.140 1.00 92.75 192 PHE A N 1
ATOM 1378 C CA . PHE A 1 192 ? 13.139 -15.406 -18.509 1.00 92.75 192 PHE A CA 1
ATOM 1379 C C . PHE A 1 192 ? 14.194 -16.035 -17.595 1.00 92.75 192 PHE A C 1
ATOM 1381 O O . PHE A 1 192 ? 14.145 -15.889 -16.380 1.00 92.75 192 PHE A O 1
ATOM 1388 N N . LYS A 1 193 ? 15.215 -16.669 -18.192 1.00 89.88 193 LYS A N 1
ATOM 1389 C CA . LYS A 1 193 ? 16.324 -17.303 -17.452 1.00 89.88 193 LYS A CA 1
ATOM 1390 C C . LYS A 1 193 ? 17.229 -16.289 -16.735 1.00 89.88 193 LYS A C 1
ATOM 1392 O O . LYS A 1 193 ? 17.867 -16.627 -15.745 1.00 89.88 193 LYS A O 1
ATOM 1397 N N . THR A 1 194 ? 17.305 -15.062 -17.248 1.00 90.81 194 THR A N 1
ATOM 1398 C CA . THR A 1 194 ? 18.038 -13.947 -16.639 1.00 90.81 194 THR A CA 1
ATOM 1399 C C . THR A 1 194 ? 17.212 -12.668 -16.754 1.00 90.81 194 THR A C 1
ATOM 1401 O O . THR A 1 194 ? 16.683 -12.350 -17.820 1.00 90.81 194 THR A O 1
ATOM 1404 N N . LEU A 1 195 ? 17.094 -11.930 -15.651 1.00 92.19 195 LEU A N 1
ATOM 1405 C CA . LEU A 1 195 ? 16.450 -10.617 -15.603 1.00 92.19 195 LEU A CA 1
ATOM 1406 C C . LEU A 1 195 ? 17.546 -9.544 -15.603 1.00 92.19 195 LEU A C 1
ATOM 1408 O O . LEU A 1 195 ? 18.526 -9.655 -14.867 1.00 92.19 195 LEU A O 1
ATOM 1412 N N . ARG A 1 196 ? 17.416 -8.528 -16.461 1.00 90.69 196 ARG A N 1
ATOM 1413 C CA . ARG A 1 196 ? 18.364 -7.407 -16.528 1.00 90.69 196 ARG A CA 1
ATOM 1414 C C . ARG A 1 196 ? 17.792 -6.207 -15.789 1.00 90.69 196 ARG A C 1
ATOM 1416 O O . ARG A 1 196 ? 16.667 -5.801 -16.062 1.00 90.69 196 ARG A O 1
ATOM 1423 N N . PHE A 1 197 ? 18.601 -5.618 -14.916 1.00 89.44 197 PHE A N 1
ATOM 1424 C CA . PHE A 1 197 ? 18.249 -4.436 -14.135 1.00 89.44 197 PHE A CA 1
ATOM 1425 C C . PHE A 1 197 ? 19.336 -3.374 -14.282 1.00 89.44 197 PHE A C 1
ATOM 1427 O O . PHE A 1 197 ? 20.490 -3.689 -14.573 1.00 89.44 197 PHE A O 1
ATOM 1434 N N . ASN A 1 198 ? 18.972 -2.110 -14.077 1.00 93.38 198 ASN A N 1
ATOM 1435 C CA . ASN A 1 198 ? 19.949 -1.034 -13.982 1.00 93.38 198 ASN A CA 1
ATOM 1436 C C . ASN A 1 198 ? 20.606 -1.083 -12.595 1.00 93.38 198 ASN A C 1
ATOM 1438 O O . ASN A 1 198 ? 19.973 -0.722 -11.602 1.00 93.38 198 ASN A O 1
ATOM 1442 N N . SER A 1 199 ? 21.865 -1.526 -12.537 1.00 91.19 199 SER A N 1
ATOM 1443 C CA . SER A 1 199 ? 22.599 -1.690 -11.279 1.00 91.19 199 SER A CA 1
ATOM 1444 C C . SER A 1 199 ? 22.727 -0.386 -10.495 1.00 91.19 199 SER A C 1
ATOM 1446 O O . SER A 1 199 ? 22.551 -0.405 -9.284 1.00 91.19 199 SER A O 1
ATOM 1448 N N . LEU A 1 200 ? 22.964 0.745 -11.170 1.00 94.81 200 LEU A N 1
ATOM 1449 C CA . LEU A 1 200 ? 23.141 2.038 -10.505 1.00 94.81 200 LEU A CA 1
ATOM 1450 C C . LEU A 1 200 ? 21.837 2.496 -9.840 1.00 94.81 200 LEU A C 1
ATOM 1452 O O . LEU A 1 200 ? 21.816 2.791 -8.649 1.00 94.81 200 LEU A O 1
ATOM 1456 N N . ALA A 1 201 ? 20.735 2.490 -10.596 1.00 91.81 201 ALA A N 1
ATOM 1457 C CA . ALA A 1 201 ? 19.431 2.898 -10.076 1.00 91.81 201 ALA A CA 1
ATOM 1458 C C . ALA A 1 201 ? 18.950 1.965 -8.951 1.00 91.81 201 ALA A C 1
ATOM 1460 O O . ALA A 1 201 ? 18.504 2.431 -7.905 1.00 91.81 201 ALA A O 1
ATOM 1461 N N . SER A 1 202 ? 19.098 0.648 -9.136 1.00 92.19 202 SER A N 1
ATOM 1462 C CA . SER A 1 202 ? 18.718 -0.342 -8.125 1.00 92.19 202 SER A CA 1
ATOM 1463 C C . SER A 1 202 ? 19.539 -0.194 -6.847 1.00 92.19 202 SER A C 1
ATOM 1465 O O . SER A 1 202 ? 18.986 -0.304 -5.756 1.00 92.19 202 SER A O 1
ATOM 1467 N N . GLN A 1 203 ? 20.846 0.053 -6.964 1.00 94.75 203 GLN A N 1
ATOM 1468 C CA . GLN A 1 203 ? 21.718 0.227 -5.809 1.00 94.75 203 GLN A CA 1
ATOM 1469 C C . GLN A 1 203 ? 21.327 1.471 -5.009 1.00 94.75 203 GLN A C 1
ATOM 1471 O O . GLN A 1 203 ? 21.178 1.375 -3.793 1.00 94.75 203 GLN A O 1
ATOM 1476 N N . SER A 1 204 ? 21.069 2.605 -5.672 1.00 96.75 204 SER A N 1
ATOM 1477 C CA . SER A 1 204 ? 20.591 3.816 -4.994 1.00 96.75 204 SER A CA 1
ATOM 1478 C C . SER A 1 204 ? 19.273 3.584 -4.247 1.00 96.75 204 SER A C 1
ATOM 1480 O O . SER A 1 204 ? 19.158 3.976 -3.086 1.00 96.75 204 SER A O 1
ATOM 1482 N N . SER A 1 205 ? 18.298 2.902 -4.859 1.00 93.06 205 SER A N 1
ATOM 1483 C CA . SER A 1 205 ? 17.020 2.588 -4.203 1.00 93.06 205 SER A CA 1
ATOM 1484 C C . SER A 1 205 ? 17.187 1.668 -2.991 1.00 93.06 205 SER A C 1
ATOM 1486 O O . SER A 1 205 ? 16.584 1.921 -1.951 1.00 93.06 205 SER A O 1
ATOM 1488 N N . VAL A 1 206 ? 18.028 0.633 -3.090 1.00 93.06 206 VAL A N 1
ATOM 1489 C CA . VAL A 1 206 ? 18.296 -0.292 -1.974 1.00 93.06 206 VAL A CA 1
ATOM 1490 C C . VAL A 1 206 ? 19.010 0.422 -0.825 1.00 93.06 206 VAL A C 1
ATOM 1492 O O . VAL A 1 206 ? 18.638 0.228 0.330 1.00 93.06 206 VAL A O 1
ATOM 1495 N N . SER A 1 207 ? 19.988 1.285 -1.117 1.00 95.94 207 SER A N 1
ATOM 1496 C CA . SER A 1 207 ? 20.682 2.068 -0.089 1.00 95.94 207 SER A CA 1
ATOM 1497 C C . SER A 1 207 ? 19.744 3.031 0.643 1.00 95.94 207 SER A C 1
ATOM 1499 O O . SER A 1 207 ? 19.779 3.088 1.871 1.00 95.94 207 SER A O 1
ATOM 1501 N N . LEU A 1 208 ? 18.879 3.752 -0.081 1.00 95.31 208 LEU A N 1
ATOM 1502 C CA . LEU A 1 208 ? 17.893 4.652 0.530 1.00 95.31 208 LEU A CA 1
ATOM 1503 C C . LEU A 1 208 ? 16.872 3.896 1.374 1.00 95.31 208 LEU A C 1
ATOM 1505 O O . LEU A 1 208 ? 16.496 4.356 2.452 1.00 95.31 208 LEU A O 1
ATOM 1509 N N . LEU A 1 209 ? 16.448 2.724 0.910 1.00 92.94 209 LEU A N 1
ATOM 1510 C CA . LEU A 1 209 ? 15.514 1.917 1.667 1.00 92.94 209 LEU A CA 1
ATOM 1511 C C . LEU A 1 209 ? 16.147 1.370 2.945 1.00 92.94 209 LEU A C 1
ATOM 1513 O O . LEU A 1 209 ? 15.521 1.442 3.998 1.00 92.94 209 LEU A O 1
ATOM 1517 N N . LEU A 1 210 ? 17.378 0.855 2.877 1.00 93.94 210 LEU A N 1
ATOM 1518 C CA . LEU A 1 210 ? 18.088 0.377 4.063 1.00 93.94 210 LEU A CA 1
ATOM 1519 C C . LEU A 1 210 ? 18.242 1.506 5.088 1.00 93.94 210 LEU A C 1
ATOM 1521 O O . LEU A 1 210 ? 17.974 1.305 6.271 1.00 93.94 210 LEU A O 1
ATOM 1525 N N . LEU A 1 211 ? 18.605 2.705 4.626 1.00 96.19 211 LEU A N 1
ATOM 1526 C CA . LEU A 1 211 ? 18.691 3.894 5.470 1.00 96.19 211 LEU A CA 1
ATOM 1527 C C . LEU A 1 211 ? 17.338 4.233 6.119 1.00 96.19 211 LEU A C 1
ATOM 1529 O O . LEU A 1 211 ? 17.279 4.489 7.320 1.00 96.19 211 LEU A O 1
ATOM 1533 N N . SER A 1 212 ? 16.247 4.184 5.350 1.00 94.69 212 SER A N 1
ATOM 1534 C CA . SER A 1 212 ? 14.889 4.410 5.854 1.00 94.69 212 SER A CA 1
ATOM 1535 C C . SER A 1 212 ? 14.473 3.361 6.894 1.00 94.69 212 SER A C 1
ATOM 1537 O O . SER A 1 212 ? 13.981 3.721 7.963 1.00 94.69 212 SER A O 1
ATOM 1539 N N . ALA A 1 213 ? 14.736 2.078 6.639 1.00 92.25 213 ALA A N 1
ATOM 1540 C CA . ALA A 1 213 ? 14.410 0.988 7.555 1.00 92.25 213 ALA A CA 1
ATOM 1541 C C . ALA A 1 213 ? 15.181 1.102 8.879 1.00 92.25 213 ALA A C 1
ATOM 1543 O O . ALA A 1 213 ? 14.586 0.988 9.950 1.00 92.25 213 ALA A O 1
ATOM 1544 N N . ILE A 1 214 ? 16.485 1.399 8.818 1.00 93.62 214 ILE A N 1
ATOM 1545 C CA . ILE A 1 214 ? 17.300 1.652 10.015 1.00 93.62 214 ILE A CA 1
ATOM 1546 C C . ILE A 1 214 ? 16.733 2.846 10.789 1.00 93.62 214 ILE A C 1
ATOM 1548 O O . ILE A 1 214 ? 16.564 2.755 12.002 1.00 93.62 214 ILE A O 1
ATOM 1552 N N . SER A 1 215 ? 16.375 3.934 10.098 1.00 95.06 215 SER A N 1
ATOM 1553 C CA . SER A 1 215 ? 15.795 5.124 10.729 1.00 95.06 215 SER A CA 1
ATOM 1554 C C . SER A 1 215 ? 14.474 4.840 11.453 1.00 95.06 215 SER A C 1
ATOM 1556 O O . SER A 1 215 ? 14.224 5.448 12.491 1.00 95.06 215 SER A O 1
ATOM 1558 N N . ILE A 1 216 ? 13.633 3.941 10.931 1.00 92.19 216 ILE A N 1
ATOM 1559 C CA . ILE A 1 216 ? 12.365 3.546 11.569 1.00 92.19 216 ILE A CA 1
ATOM 1560 C C . ILE A 1 216 ? 12.612 2.686 12.817 1.00 92.19 216 ILE A C 1
ATOM 1562 O O . ILE A 1 216 ? 11.917 2.848 13.817 1.00 92.19 216 ILE A O 1
ATOM 1566 N N . VAL A 1 217 ? 13.601 1.786 12.784 1.00 91.38 217 VAL A N 1
ATOM 1567 C CA . VAL A 1 217 ? 13.907 0.860 13.894 1.00 91.38 217 VAL A CA 1
ATOM 1568 C C . VAL A 1 217 ? 14.675 1.543 15.031 1.00 91.38 217 VAL A C 1
ATOM 1570 O O . VAL A 1 217 ? 14.547 1.147 16.191 1.00 91.38 217 VAL A O 1
ATOM 1573 N N . LEU A 1 218 ? 15.453 2.582 14.721 1.00 94.25 218 LEU A N 1
ATOM 1574 C CA . LEU A 1 218 ? 16.324 3.288 15.661 1.00 94.25 218 LEU A CA 1
ATOM 1575 C C . LEU A 1 218 ? 15.644 3.722 16.978 1.00 94.25 218 LEU A C 1
ATOM 1577 O O . LEU A 1 218 ? 16.188 3.389 18.033 1.00 94.25 218 LEU A O 1
ATOM 1581 N N . PRO A 1 219 ? 14.476 4.398 16.992 1.00 91.62 219 PRO A N 1
ATOM 1582 C CA . PRO A 1 219 ? 13.816 4.775 18.246 1.00 91.62 219 PRO A CA 1
ATOM 1583 C C . PRO A 1 219 ? 13.399 3.563 19.091 1.00 91.62 219 PRO A C 1
ATOM 1585 O O . PRO A 1 219 ? 13.550 3.581 20.311 1.00 91.62 219 PRO A O 1
ATOM 1588 N N . THR A 1 220 ? 12.921 2.487 18.463 1.00 90.50 220 THR A N 1
ATOM 1589 C CA . THR A 1 220 ? 12.543 1.250 19.162 1.00 90.50 220 THR A CA 1
ATOM 1590 C C . THR A 1 220 ? 13.767 0.572 19.777 1.00 90.50 220 THR A C 1
ATOM 1592 O O . THR A 1 220 ? 13.737 0.184 20.943 1.00 90.50 220 THR A O 1
ATOM 1595 N N . ALA A 1 221 ? 14.869 0.480 19.027 1.00 91.00 221 ALA A N 1
ATOM 1596 C CA . ALA A 1 221 ? 16.121 -0.093 19.514 1.00 91.00 221 ALA A CA 1
ATOM 1597 C C . ALA A 1 221 ? 16.709 0.719 20.680 1.00 91.00 221 ALA A C 1
ATOM 1599 O O . ALA A 1 221 ? 17.111 0.141 21.688 1.00 91.00 221 ALA A O 1
ATOM 1600 N N . ALA A 1 222 ? 16.706 2.052 20.582 1.00 92.94 222 ALA A N 1
ATOM 1601 C CA . ALA A 1 222 ? 17.205 2.933 21.636 1.00 92.94 222 ALA A CA 1
ATOM 1602 C C . ALA A 1 222 ? 16.425 2.773 22.951 1.00 92.94 222 ALA A C 1
ATOM 1604 O O . ALA A 1 222 ? 17.033 2.708 24.018 1.00 92.94 222 ALA A O 1
ATOM 1605 N N . LEU A 1 223 ? 15.095 2.647 22.884 1.00 92.56 223 LEU A N 1
ATOM 1606 C CA . LEU A 1 223 ? 14.263 2.402 24.066 1.00 92.56 223 LEU A CA 1
ATOM 1607 C C . LEU A 1 223 ? 14.572 1.049 24.715 1.00 92.56 223 LEU A C 1
ATOM 1609 O O . LEU A 1 223 ? 14.755 0.993 25.928 1.00 92.56 223 LEU A O 1
ATOM 1613 N N . HIS A 1 224 ? 14.695 -0.023 23.928 1.00 88.94 224 HIS A N 1
ATOM 1614 C CA . HIS A 1 224 ? 15.045 -1.344 24.461 1.00 88.94 224 HIS A CA 1
ATOM 1615 C C . HIS A 1 224 ? 16.430 -1.373 25.118 1.00 88.94 224 HIS A C 1
ATOM 1617 O O . HIS A 1 224 ? 16.590 -1.996 26.164 1.00 88.94 224 HIS A O 1
ATOM 1623 N N . LEU A 1 225 ? 17.417 -0.681 24.544 1.00 90.44 225 LEU A N 1
ATOM 1624 C CA . LEU A 1 225 ? 18.758 -0.576 25.125 1.00 90.44 225 LEU A CA 1
ATOM 1625 C C . LEU A 1 225 ? 18.772 0.292 26.389 1.00 90.44 225 LEU A C 1
ATOM 1627 O O . LEU A 1 225 ? 19.445 -0.052 27.355 1.00 90.44 225 LEU A O 1
ATOM 1631 N N . SER A 1 226 ? 18.000 1.382 26.412 1.00 89.56 226 SER A N 1
ATOM 1632 C CA . SER A 1 226 ? 17.869 2.239 27.595 1.00 89.56 226 SER A CA 1
ATOM 1633 C C . SER A 1 226 ? 17.137 1.547 28.747 1.00 89.56 226 SER A C 1
ATOM 1635 O O . SER A 1 226 ? 17.420 1.848 29.900 1.00 89.56 226 SER A O 1
ATOM 1637 N N . MET A 1 227 ? 16.194 0.647 28.451 1.00 74.88 227 MET A N 1
ATOM 1638 C CA . MET A 1 227 ? 15.467 -0.141 29.455 1.00 74.88 227 MET A CA 1
ATOM 1639 C C . MET A 1 227 ? 16.205 -1.429 29.860 1.00 74.88 227 MET A C 1
ATOM 1641 O O . MET A 1 227 ? 15.843 -2.041 30.858 1.00 74.88 227 MET A O 1
ATOM 1645 N N . GLY A 1 228 ? 17.225 -1.845 29.101 1.00 61.59 228 GLY A N 1
ATOM 1646 C CA . GLY A 1 228 ? 18.071 -3.014 29.368 1.00 61.59 228 GLY A CA 1
ATOM 1647 C C . GLY A 1 228 ? 19.375 -2.703 30.115 1.00 61.59 228 GLY A C 1
ATOM 1648 O O . GLY A 1 228 ? 20.291 -3.523 30.082 1.00 61.59 228 GLY A O 1
ATOM 1649 N N . GLY A 1 229 ? 19.491 -1.524 30.738 1.00 54.84 229 GLY A N 1
ATOM 1650 C CA . GLY A 1 229 ? 20.640 -1.146 31.568 1.00 54.84 229 GLY A CA 1
ATOM 1651 C C . GLY A 1 229 ? 20.759 -1.997 32.851 1.00 54.84 229 GL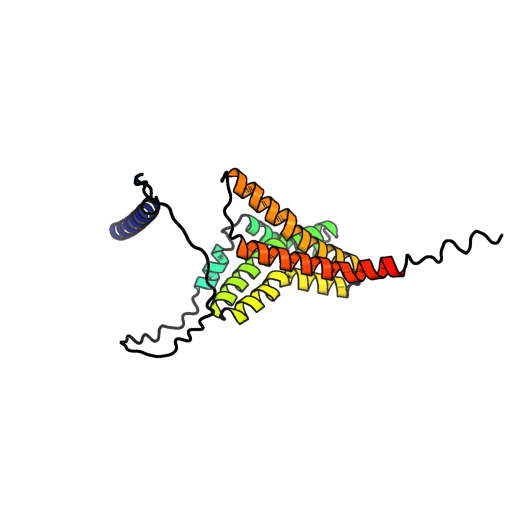Y A C 1
ATOM 1652 O O . GLY A 1 229 ? 19.746 -2.498 33.340 1.00 54.84 229 GLY A O 1
ATOM 1653 N N . PRO A 1 230 ? 21.979 -2.194 33.391 1.00 55.81 230 PRO A N 1
ATOM 1654 C CA . PRO A 1 230 ? 22.312 -3.166 34.442 1.00 55.81 230 PRO A CA 1
ATOM 1655 C C . PRO A 1 230 ? 21.813 -2.790 35.854 1.00 55.81 230 PRO A C 1
ATOM 1657 O O . PRO A 1 230 ? 22.602 -2.673 36.785 1.00 55.81 230 PRO A O 1
ATOM 1660 N N . ASP A 1 231 ? 20.497 -2.682 36.040 1.00 55.50 231 ASP A N 1
ATOM 1661 C CA . ASP A 1 231 ? 19.882 -2.441 37.359 1.00 55.50 231 ASP A CA 1
ATOM 1662 C C . ASP A 1 231 ? 19.180 -3.692 37.931 1.00 55.50 231 ASP A C 1
ATOM 1664 O O . ASP A 1 231 ? 18.630 -3.664 39.032 1.00 55.50 231 ASP A O 1
ATOM 1668 N N . ALA A 1 232 ? 19.219 -4.823 37.215 1.00 51.44 232 ALA A N 1
ATOM 1669 C CA . ALA A 1 232 ? 18.602 -6.082 37.647 1.00 51.44 232 ALA A CA 1
ATOM 1670 C C . ALA A 1 232 ? 19.566 -7.057 38.358 1.00 51.44 232 ALA A C 1
ATOM 1672 O O . ALA A 1 232 ? 19.103 -8.026 38.953 1.00 51.44 232 ALA A O 1
ATOM 1673 N N . GLU A 1 233 ? 20.883 -6.815 38.333 1.00 51.38 233 GLU A N 1
ATOM 1674 C CA . GLU A 1 233 ? 21.882 -7.741 38.907 1.00 51.38 233 GLU A CA 1
ATOM 1675 C C . GLU A 1 233 ? 22.353 -7.345 40.324 1.00 51.38 233 GLU A C 1
ATOM 1677 O O . GLU A 1 233 ? 22.937 -8.157 41.035 1.00 51.38 233 GLU A O 1
ATOM 1682 N N . HIS A 1 234 ? 22.043 -6.130 40.795 1.00 50.34 234 HIS A N 1
ATOM 1683 C CA . HIS A 1 234 ? 22.511 -5.626 42.099 1.00 50.34 234 HIS A CA 1
ATOM 1684 C C . HIS A 1 234 ? 21.493 -5.699 43.251 1.00 50.34 234 HIS A C 1
ATOM 1686 O O . HIS A 1 234 ? 21.829 -5.336 44.374 1.00 50.34 234 HIS A O 1
ATOM 1692 N N . LEU A 1 235 ? 20.279 -6.211 43.023 1.00 54.06 235 LEU A N 1
ATOM 1693 C CA . LEU A 1 235 ? 19.233 -6.325 44.058 1.00 54.06 235 LEU A CA 1
ATOM 1694 C C . LEU A 1 235 ? 18.933 -7.765 44.511 1.00 54.06 235 LEU A C 1
ATOM 1696 O O . LEU A 1 235 ? 18.069 -7.955 45.365 1.00 54.06 235 LEU A O 1
ATOM 1700 N N . SER A 1 236 ? 19.632 -8.781 43.986 1.00 53.81 236 SER A N 1
ATOM 1701 C CA . SER A 1 236 ? 19.434 -10.186 44.388 1.00 53.81 236 SER A CA 1
ATOM 1702 C C . SER A 1 236 ? 20.541 -10.771 45.270 1.00 53.81 236 SER A C 1
ATOM 1704 O O . SER A 1 236 ? 20.452 -11.948 45.604 1.00 53.81 236 SER A O 1
ATOM 1706 N N . ASN A 1 237 ? 21.572 -9.997 45.635 1.00 54.03 237 ASN A N 1
ATOM 1707 C CA . ASN A 1 237 ? 22.705 -10.491 46.436 1.00 54.03 237 ASN A CA 1
ATOM 1708 C C . ASN A 1 237 ? 22.802 -9.877 47.846 1.00 54.03 237 ASN A C 1
ATOM 1710 O O . ASN A 1 237 ? 23.783 -10.111 48.542 1.00 54.03 237 ASN A O 1
ATOM 1714 N N . ASP A 1 238 ? 21.777 -9.132 48.265 1.00 54.25 238 ASP A N 1
ATOM 1715 C CA . ASP A 1 238 ? 21.580 -8.672 49.644 1.00 54.25 238 ASP A CA 1
ATOM 1716 C C . ASP A 1 238 ? 20.241 -9.224 50.160 1.00 54.25 238 ASP A C 1
ATOM 1718 O O . ASP A 1 238 ? 19.213 -8.541 50.143 1.00 54.25 238 ASP A O 1
ATOM 1722 N N . LYS A 1 239 ? 20.228 -10.502 50.552 1.00 46.72 239 LYS A N 1
ATOM 1723 C CA . LYS A 1 239 ? 19.274 -11.076 51.514 1.00 46.72 239 LYS A CA 1
ATOM 1724 C C . LYS A 1 239 ? 19.725 -12.439 52.016 1.00 46.72 239 LYS A C 1
ATOM 1726 O O . LYS A 1 239 ? 20.153 -13.260 51.179 1.00 46.72 239 LYS A O 1
#

Secondary structure (DSSP, 8-state):
--HHHHHHHHHHHHHHHHHHHTT--------------------------------------------THHHHHHHHHTTTSGGGGGGGHHHHHHHHHHTT--HHHHHHHHHHHHHHHHHHHHHHHHHHHHHS-HHHHHHHHHHHTTHHHHHHHHHHHHTT-HHHHHHHHHHHHHIIIIIIHHHHHHHHHHH-SS----HHHHHHHHHHHHHHHHHHHHHHHHHHHHHTSS-SSSSSS--